Protein AF-A0A9N8WDJ5-F1 (afdb_monomer_lite)

Secondary structure (DSSP, 8-state):
--------PPPPGGGSPBTTTTTTTTTGGGT-PPPP--TT--EEETTSHHHHHHHHTTTTT-TT----GGG-EEEHHHIIIIIIS-HHHHHHHHSTTTGGG---------------S-HHHHHHHHHHHHHHHHHHHHHHHHHHHHHHHHHHHHHHHHHHHHHHHHHHHHHHHHHHHHHHHHHHHHHHHHHHHHHHHHHHHHHHHHHHHHTTSSHHHHHHHHHHHHHHHHHHHHHHHHHHHHHHHHHHHHHS-GGGHHHHHHHHHHHHHHHHHHHHHHTT---

Radius of gyration: 57.09 Å; chains: 1; bounding box: 111×70×159 Å

Organism: NCBI:txid1433469

Sequence (283 aa):
MSQSSSAVEKPRAEDLPCVFSTIASKYSKLSLRPCETKESQTWRHADTPTTTNWLKLYVDYMPKLNFYLYLHSICEKHFNQVISTNHFHRHLLDNPAFKNKRLRFNASSDSPTSTYNSNTREEINELYLETSHIRNYEHTITILQQQLQEQENRELTMITEFQRNIENQEQVILKLRRQLEERQEVIVNLKGLLSDEVDRNEELVKHWDSRYSNQDKRIQVVTDIALIERNFLYENRKKEFVLVFTIREVQIGPKQRGFLVLKGIVLKMFQIHDLKRKTGTRF

pLDDT: mean 76.0, std 19.28, range [32.53, 98.44]

Structure (mmCIF, N/CA/C/O backbone):
data_AF-A0A9N8WDJ5-F1
#
_entry.id   AF-A0A9N8WDJ5-F1
#
loop_
_atom_site.group_PDB
_atom_site.id
_atom_site.type_symbol
_atom_site.label_atom_id
_atom_site.label_alt_id
_atom_site.label_comp_id
_atom_site.label_asym_id
_atom_site.label_entity_id
_atom_site.label_seq_id
_atom_site.pdbx_PDB_ins_code
_atom_site.Cartn_x
_atom_site.Cartn_y
_atom_site.Cartn_z
_atom_site.occupancy
_atom_site.B_iso_or_equiv
_atom_site.auth_seq_id
_atom_site.auth_comp_id
_atom_site.auth_asym_id
_atom_site.auth_atom_id
_atom_site.pdbx_PDB_model_num
ATOM 1 N N . MET A 1 1 ? 21.836 -11.233 14.222 1.00 34.22 1 MET A N 1
ATOM 2 C CA . MET A 1 1 ? 20.831 -12.176 13.688 1.00 34.22 1 MET A CA 1
ATOM 3 C C . MET A 1 1 ? 19.991 -11.381 12.704 1.00 34.22 1 MET A C 1
ATOM 5 O O . MET A 1 1 ? 19.282 -10.485 13.125 1.00 34.22 1 MET A O 1
ATOM 9 N N . SER A 1 2 ? 20.436 -11.322 11.454 1.00 34.50 2 SER A N 1
ATOM 10 C CA . SER A 1 2 ? 20.003 -12.177 10.335 1.00 34.50 2 SER A CA 1
ATOM 11 C C . SER A 1 2 ? 18.989 -11.408 9.493 1.00 34.50 2 SER A C 1
ATOM 13 O O . SER A 1 2 ? 17.842 -11.226 9.883 1.00 34.50 2 SER A O 1
ATOM 15 N N . GLN A 1 3 ? 19.495 -10.904 8.368 1.00 40.50 3 GLN A N 1
ATOM 16 C CA . GLN A 1 3 ? 18.752 -10.281 7.280 1.00 40.50 3 GLN A CA 1
ATOM 17 C C . GLN A 1 3 ? 17.751 -11.283 6.690 1.00 40.50 3 GLN A C 1
ATOM 19 O O . GLN A 1 3 ? 18.092 -12.448 6.495 1.00 40.50 3 GLN A O 1
ATOM 24 N N . SER A 1 4 ? 16.560 -10.815 6.330 1.00 38.56 4 SER A N 1
ATOM 25 C CA . SER A 1 4 ? 15.673 -11.500 5.389 1.00 38.56 4 SER A CA 1
ATOM 26 C C . SER A 1 4 ? 15.344 -10.533 4.256 1.00 38.56 4 SER A C 1
ATOM 28 O O . SER A 1 4 ? 14.329 -9.837 4.281 1.00 38.56 4 SER A O 1
ATOM 30 N N . SER A 1 5 ? 16.243 -10.450 3.277 1.00 39.75 5 SER A N 1
ATOM 31 C CA . SER A 1 5 ? 15.905 -9.950 1.950 1.00 39.75 5 SER A CA 1
ATOM 32 C C . SER A 1 5 ? 15.035 -11.008 1.273 1.00 39.75 5 SER A C 1
ATOM 34 O O . SER A 1 5 ? 15.461 -12.141 1.058 1.00 39.75 5 SER A O 1
ATOM 36 N N . SER A 1 6 ? 13.787 -10.660 0.972 1.00 40.03 6 SER A N 1
ATOM 37 C CA . SER A 1 6 ? 12.921 -11.490 0.142 1.00 40.03 6 SER A CA 1
ATOM 38 C C . SER A 1 6 ? 13.532 -11.585 -1.256 1.00 40.03 6 SER A C 1
ATOM 40 O O . SER A 1 6 ? 13.529 -10.606 -2.007 1.00 40.03 6 SER A O 1
ATOM 42 N N . ALA A 1 7 ? 14.077 -12.749 -1.600 1.00 43.31 7 ALA A N 1
ATOM 43 C CA . ALA A 1 7 ? 14.397 -13.079 -2.977 1.00 43.31 7 ALA A CA 1
ATOM 44 C C . ALA A 1 7 ? 13.081 -13.088 -3.767 1.00 43.31 7 ALA A C 1
ATOM 46 O O . ALA A 1 7 ? 12.205 -13.911 -3.514 1.00 43.31 7 ALA A O 1
ATOM 47 N N . VAL A 1 8 ? 12.915 -12.134 -4.680 1.00 52.66 8 VAL A N 1
ATOM 48 C CA . VAL A 1 8 ? 11.830 -12.164 -5.662 1.00 52.66 8 VAL A CA 1
ATOM 49 C C . VAL A 1 8 ? 12.088 -13.378 -6.552 1.00 52.66 8 VAL A C 1
ATOM 51 O O . VAL A 1 8 ? 13.045 -13.388 -7.326 1.00 52.66 8 VAL A O 1
ATOM 54 N N . GLU A 1 9 ? 11.290 -14.432 -6.389 1.00 58.34 9 GLU A N 1
ATOM 55 C CA . GLU A 1 9 ? 11.384 -15.628 -7.223 1.00 58.34 9 GLU A CA 1
ATOM 56 C C . GLU A 1 9 ? 11.082 -15.257 -8.680 1.00 58.34 9 GLU A C 1
ATOM 58 O O . GLU A 1 9 ? 10.055 -14.650 -8.994 1.00 58.34 9 GLU A O 1
ATOM 63 N N . LYS A 1 10 ? 12.011 -15.588 -9.582 1.00 70.75 10 LYS A N 1
ATOM 64 C CA . LYS A 1 10 ? 11.843 -15.354 -11.018 1.00 70.75 10 LYS A CA 1
ATOM 65 C C . LYS A 1 10 ? 10.674 -16.222 -11.518 1.00 70.75 10 LYS A C 1
ATOM 67 O O . LYS A 1 10 ? 10.678 -17.421 -11.228 1.00 70.75 10 LYS A O 1
ATOM 72 N N . PRO A 1 11 ? 9.702 -15.665 -12.269 1.00 81.75 11 PRO A N 1
ATOM 73 C CA . PRO A 1 11 ? 8.599 -16.445 -12.831 1.00 81.75 11 PRO A CA 1
ATOM 74 C C . PRO A 1 11 ? 9.142 -17.576 -13.705 1.00 81.75 11 PRO A C 1
ATOM 76 O O . PRO A 1 11 ? 10.211 -17.430 -14.303 1.00 81.75 11 PRO A O 1
ATOM 79 N N . ARG A 1 12 ? 8.429 -18.703 -13.792 1.00 84.12 12 ARG A N 1
ATOM 80 C CA . ARG A 1 12 ? 8.873 -19.837 -14.610 1.00 84.12 12 ARG A CA 1
ATOM 81 C C . ARG A 1 12 ? 8.778 -19.486 -16.092 1.00 84.12 12 ARG A C 1
ATOM 83 O O . ARG A 1 12 ? 7.932 -18.704 -16.512 1.00 84.12 12 ARG A O 1
ATOM 90 N N . ALA A 1 13 ? 9.640 -20.083 -16.915 1.00 82.00 13 ALA A N 1
ATOM 91 C CA . ALA A 1 13 ? 9.639 -19.829 -18.358 1.00 82.00 13 ALA A CA 1
ATOM 92 C C . ALA A 1 13 ? 8.325 -20.246 -19.049 1.00 82.00 13 ALA A C 1
ATOM 94 O O . ALA A 1 13 ? 7.978 -19.667 -20.071 1.00 82.00 13 ALA A O 1
ATOM 95 N N . GLU A 1 14 ? 7.613 -21.236 -18.510 1.00 84.00 14 GLU A N 1
ATOM 96 C CA . GLU A 1 14 ? 6.319 -21.706 -19.028 1.00 84.00 14 GLU A CA 1
ATOM 97 C C . GLU A 1 14 ? 5.186 -20.682 -18.851 1.00 84.00 14 GLU A C 1
ATOM 99 O O . GLU A 1 14 ? 4.292 -20.612 -19.691 1.00 84.00 14 GLU A O 1
ATOM 104 N N . ASP A 1 15 ? 5.274 -19.836 -17.821 1.00 84.88 15 ASP A N 1
ATOM 105 C CA . ASP A 1 15 ? 4.269 -18.814 -17.505 1.00 84.88 15 ASP A CA 1
ATOM 106 C C . ASP A 1 15 ? 4.434 -17.539 -18.352 1.00 84.88 15 ASP A C 1
ATOM 108 O O . ASP A 1 15 ? 3.578 -16.652 -18.346 1.00 84.88 15 ASP A O 1
ATOM 112 N N . LEU A 1 16 ? 5.550 -17.419 -19.080 1.00 87.44 16 LEU A N 1
ATOM 113 C CA . LEU A 1 16 ? 5.869 -16.251 -19.896 1.00 87.44 16 LEU A CA 1
ATOM 114 C C . LEU A 1 16 ? 5.474 -16.472 -21.363 1.00 87.44 16 LEU A C 1
ATOM 116 O O . LEU A 1 16 ? 5.695 -17.556 -21.914 1.00 87.44 16 LEU A O 1
ATOM 120 N N . PRO A 1 17 ? 4.974 -15.434 -22.059 1.00 88.44 17 PRO A N 1
ATOM 121 C CA . PRO A 1 17 ? 4.635 -15.533 -23.471 1.00 88.44 17 PRO A CA 1
ATOM 122 C C . PRO A 1 17 ? 5.880 -15.768 -24.331 1.00 88.44 17 PRO A C 1
ATOM 124 O O . PRO A 1 17 ? 6.949 -15.199 -24.096 1.00 88.44 17 PRO A O 1
ATOM 127 N N . CYS A 1 18 ? 5.736 -16.562 -25.395 1.00 88.88 18 CYS A N 1
ATOM 128 C CA . CYS A 1 18 ? 6.846 -16.769 -26.317 1.00 88.88 18 CYS A CA 1
ATOM 129 C C . CYS A 1 18 ? 7.170 -15.483 -27.097 1.00 88.88 18 CYS A C 1
ATOM 131 O O . CYS A 1 18 ? 6.262 -14.899 -27.693 1.00 88.88 18 CYS A O 1
ATOM 133 N N . VAL A 1 19 ? 8.453 -15.106 -27.201 1.00 88.31 19 VAL A N 1
ATOM 134 C CA . VAL A 1 19 ? 8.938 -13.949 -27.994 1.00 88.31 19 VAL A CA 1
ATOM 135 C C . VAL A 1 19 ? 8.402 -13.957 -29.432 1.00 88.31 19 VAL A C 1
ATOM 137 O O . VAL A 1 19 ? 8.123 -12.909 -30.011 1.00 88.31 19 VAL A O 1
ATOM 140 N N . PHE A 1 20 ? 8.232 -15.143 -30.019 1.00 86.94 20 PHE A N 1
ATOM 141 C CA . PHE A 1 20 ? 7.801 -15.299 -31.407 1.00 86.94 20 PHE A CA 1
ATOM 142 C C . PHE A 1 20 ? 6.285 -15.455 -31.574 1.00 86.94 20 PHE A C 1
ATOM 144 O O . PHE A 1 20 ? 5.811 -15.506 -32.708 1.00 86.94 20 PHE A O 1
ATOM 151 N N . SER A 1 21 ? 5.509 -15.521 -30.487 1.00 84.94 21 SER A N 1
ATOM 152 C CA . SER A 1 21 ? 4.064 -15.809 -30.532 1.00 84.94 21 SER A CA 1
ATOM 153 C C . SER A 1 21 ? 3.282 -14.818 -31.402 1.00 84.94 21 SER A C 1
ATOM 155 O O . SER A 1 21 ? 2.465 -15.225 -32.226 1.00 84.94 21 SER A O 1
ATOM 157 N N . THR A 1 22 ? 3.585 -13.526 -31.284 1.00 81.75 22 THR A N 1
ATOM 158 C CA . THR A 1 22 ? 2.886 -12.441 -31.989 1.00 81.75 22 THR A CA 1
ATOM 159 C C . THR A 1 22 ? 3.392 -12.216 -33.413 1.00 81.75 22 THR A C 1
ATOM 161 O O . THR A 1 22 ? 2.676 -11.656 -34.242 1.00 81.75 22 THR A O 1
ATOM 164 N N . ILE A 1 23 ? 4.612 -12.665 -33.724 1.00 80.88 23 ILE A N 1
ATOM 165 C CA . ILE A 1 23 ? 5.250 -12.441 -35.028 1.00 80.88 23 ILE A CA 1
ATOM 166 C C . ILE A 1 23 ? 5.253 -13.682 -35.924 1.00 80.88 23 ILE A C 1
ATOM 168 O O . ILE A 1 23 ? 5.374 -13.540 -37.139 1.00 80.88 23 ILE A O 1
ATOM 172 N N . ALA A 1 24 ? 5.064 -14.885 -35.376 1.00 81.75 24 ALA A N 1
ATOM 173 C CA . ALA A 1 24 ? 5.085 -16.133 -36.138 1.00 81.75 24 ALA A CA 1
ATOM 174 C C . ALA A 1 24 ? 4.120 -16.118 -37.335 1.00 81.75 24 ALA A C 1
ATOM 176 O O . ALA A 1 24 ? 4.480 -16.544 -38.428 1.00 81.75 24 ALA A O 1
ATOM 177 N N . SER A 1 25 ? 2.926 -15.543 -37.171 1.00 78.81 25 SER A N 1
ATOM 178 C CA . SER A 1 25 ? 1.931 -15.409 -38.244 1.00 78.81 25 SER A CA 1
ATOM 179 C C . SER A 1 25 ? 2.437 -14.568 -39.424 1.00 78.81 25 SER A C 1
ATOM 181 O O . SER A 1 25 ? 2.238 -14.941 -40.583 1.00 78.81 25 SER A O 1
ATOM 183 N N . LYS A 1 26 ? 3.163 -13.477 -39.146 1.00 80.06 26 LYS A N 1
ATOM 184 C CA . LYS A 1 26 ? 3.722 -12.564 -40.154 1.00 80.06 26 LYS A CA 1
ATOM 185 C C . LYS A 1 26 ? 4.850 -13.207 -40.966 1.00 80.06 26 LYS A C 1
ATOM 187 O O . LYS A 1 26 ? 4.998 -12.911 -42.149 1.00 80.06 26 LYS A O 1
ATOM 192 N N . TYR A 1 27 ? 5.615 -14.100 -40.343 1.00 77.00 27 TYR A N 1
ATOM 193 C CA . TYR A 1 27 ? 6.751 -14.794 -40.960 1.00 77.00 27 TYR A CA 1
ATOM 194 C C . TYR A 1 27 ? 6.423 -16.249 -41.345 1.00 77.00 27 TYR A C 1
ATOM 196 O O . TYR A 1 27 ? 7.321 -17.025 -41.672 1.00 77.00 27 TYR A O 1
ATOM 204 N N . SER A 1 28 ? 5.136 -16.608 -41.391 1.00 75.00 28 SER A N 1
ATOM 205 C CA . SER A 1 28 ? 4.652 -17.933 -41.811 1.00 75.00 28 SER A CA 1
ATOM 206 C C . SER A 1 28 ? 5.108 -18.313 -43.224 1.00 75.00 28 SER A C 1
ATOM 208 O O . SER A 1 28 ? 5.537 -19.442 -43.455 1.00 75.00 28 SER A O 1
ATOM 210 N N . LYS A 1 29 ? 5.129 -17.341 -44.148 1.00 72.38 29 LYS A N 1
ATOM 211 C CA . LYS A 1 29 ? 5.659 -17.493 -45.518 1.00 72.38 29 LYS A CA 1
ATOM 212 C C . LYS A 1 29 ? 7.162 -17.796 -45.566 1.00 72.38 29 LYS A C 1
ATOM 214 O O . LYS A 1 29 ? 7.655 -18.272 -46.580 1.00 72.38 29 LYS A O 1
ATOM 219 N N . LEU A 1 30 ? 7.882 -17.525 -44.478 1.00 69.56 30 LEU A N 1
ATOM 220 C CA . LEU A 1 30 ? 9.315 -17.780 -44.309 1.00 69.56 30 LEU A CA 1
ATOM 221 C C . LEU A 1 30 ? 9.571 -19.024 -43.446 1.00 69.56 30 LEU A C 1
ATOM 223 O O . LEU A 1 30 ? 10.669 -19.219 -42.939 1.00 69.56 30 LEU A O 1
ATOM 227 N N . SER A 1 31 ? 8.560 -19.886 -43.294 1.00 74.44 31 SER A N 1
ATOM 228 C CA . SER A 1 31 ? 8.604 -21.131 -42.518 1.00 74.44 31 SER A CA 1
ATOM 229 C C . SER A 1 31 ? 8.718 -20.963 -40.996 1.00 74.44 31 SER A C 1
ATOM 231 O O . SER A 1 31 ? 8.940 -21.956 -40.292 1.00 74.44 31 SER A O 1
ATOM 233 N N . LEU A 1 32 ? 8.502 -19.754 -40.457 1.00 81.25 32 LEU A N 1
ATOM 234 C CA . LEU A 1 32 ? 8.334 -19.579 -39.014 1.00 81.25 32 LEU A CA 1
ATOM 235 C C . LEU A 1 32 ? 6.932 -20.050 -38.623 1.00 81.25 32 LEU A C 1
ATOM 237 O O . LEU A 1 32 ? 5.927 -19.465 -39.021 1.00 81.25 32 LEU A O 1
ATOM 241 N N . ARG A 1 33 ? 6.852 -21.149 -37.879 1.00 81.88 33 ARG A N 1
ATOM 242 C CA . ARG A 1 33 ? 5.568 -21.759 -37.517 1.00 81.88 33 ARG A CA 1
ATOM 243 C C . ARG A 1 33 ? 5.021 -21.120 -36.235 1.00 81.88 33 ARG A C 1
ATOM 245 O O . ARG A 1 33 ? 5.811 -20.614 -35.440 1.00 81.88 33 ARG A O 1
ATOM 252 N N . PRO A 1 34 ? 3.700 -21.146 -35.993 1.00 84.56 34 PRO A N 1
ATOM 253 C CA . PRO A 1 34 ? 3.149 -20.737 -34.703 1.00 84.56 34 PRO A CA 1
ATOM 254 C C . PRO A 1 34 ? 3.633 -21.661 -33.577 1.00 84.56 34 PRO A C 1
ATOM 256 O O . PRO A 1 34 ? 4.051 -22.801 -33.840 1.00 84.56 34 PRO A O 1
ATOM 259 N N . CYS A 1 35 ? 3.559 -21.158 -32.338 1.00 85.44 35 CYS A N 1
ATOM 260 C CA . CYS A 1 35 ? 3.808 -21.951 -31.134 1.00 85.44 35 CYS A CA 1
ATOM 261 C C . CYS A 1 35 ? 2.979 -23.240 -31.169 1.00 85.44 35 CYS A C 1
ATOM 263 O O . CYS A 1 35 ? 1.842 -23.245 -31.640 1.00 85.44 35 CYS A O 1
ATOM 265 N N . GLU A 1 36 ? 3.557 -24.329 -30.676 1.00 78.12 36 GLU A N 1
ATOM 266 C CA . GLU A 1 36 ? 2.788 -25.531 -30.359 1.00 78.12 36 GLU A CA 1
ATOM 267 C C . GLU A 1 36 ? 2.170 -25.400 -28.962 1.00 78.12 36 GLU A C 1
ATOM 269 O O . GLU A 1 36 ? 2.622 -24.597 -28.149 1.00 78.12 36 GLU A O 1
ATOM 274 N N . THR A 1 37 ? 1.098 -26.153 -28.722 1.00 69.00 37 THR A N 1
ATOM 275 C CA . THR A 1 37 ? 0.402 -26.256 -27.432 1.00 69.00 37 THR A CA 1
ATOM 276 C C . THR A 1 37 ? 0.403 -27.716 -26.987 1.00 69.00 37 THR A C 1
ATOM 278 O O . THR A 1 37 ? -0.648 -28.325 -26.798 1.00 69.00 37 THR A O 1
ATOM 281 N N . LYS A 1 38 ? 1.588 -28.331 -26.938 1.00 77.69 38 LYS A N 1
ATOM 282 C CA . LYS A 1 38 ? 1.737 -29.698 -26.421 1.00 77.69 38 LYS A CA 1
ATOM 283 C C . LYS A 1 38 ? 1.853 -29.644 -24.902 1.00 77.69 38 LYS A C 1
ATOM 285 O O . LYS A 1 38 ? 2.567 -28.792 -24.384 1.00 77.69 38 LYS A O 1
ATOM 290 N N . GLU A 1 39 ? 1.212 -30.585 -24.213 1.00 66.00 39 GLU A N 1
ATOM 291 C CA . GLU A 1 39 ? 1.244 -30.673 -22.743 1.00 66.00 39 GLU A CA 1
ATOM 292 C C . GLU A 1 39 ? 2.671 -30.851 -22.187 1.00 66.00 39 GLU A C 1
ATOM 294 O O . GLU A 1 39 ? 2.961 -30.391 -21.091 1.00 66.00 39 GLU A O 1
ATOM 299 N N . SER A 1 40 ? 3.590 -31.449 -22.957 1.00 73.19 40 SER A N 1
ATOM 300 C CA . SER A 1 40 ? 4.980 -31.718 -22.553 1.00 73.19 40 SER A CA 1
ATOM 301 C C . SER A 1 40 ? 6.014 -30.850 -23.286 1.00 73.19 40 SER A C 1
ATOM 303 O O . SER A 1 40 ? 7.062 -31.344 -23.708 1.00 73.19 40 SER A O 1
ATOM 305 N N . GLN A 1 41 ? 5.707 -29.578 -23.532 1.00 81.62 41 GLN A N 1
ATOM 306 C CA . GLN A 1 41 ? 6.613 -28.683 -24.249 1.00 81.62 41 GLN A CA 1
ATOM 307 C C . GLN A 1 41 ? 7.683 -28.082 -23.333 1.00 81.62 41 GLN A C 1
ATOM 309 O O . GLN A 1 41 ? 7.376 -27.575 -22.258 1.00 81.62 41 GLN A O 1
ATOM 314 N N . THR A 1 42 ? 8.942 -28.071 -23.783 1.00 84.62 42 THR A N 1
ATOM 315 C CA . THR A 1 42 ? 10.011 -27.384 -23.045 1.00 84.62 42 THR A CA 1
ATOM 316 C C . THR A 1 42 ? 10.000 -25.870 -23.297 1.00 84.62 42 THR A C 1
ATOM 318 O O . THR A 1 42 ? 9.855 -25.397 -24.431 1.00 84.62 42 THR A O 1
ATOM 321 N N . TRP A 1 43 ? 10.179 -25.093 -22.226 1.00 87.12 43 TRP A N 1
ATOM 322 C CA . TRP A 1 43 ? 10.207 -23.629 -22.252 1.00 87.12 43 TRP A CA 1
ATOM 323 C C . TRP A 1 43 ? 11.534 -23.115 -21.707 1.00 87.12 43 TRP A C 1
ATOM 325 O O . TRP A 1 43 ? 12.046 -23.606 -20.702 1.00 87.12 43 TRP A O 1
ATOM 335 N N . ARG A 1 44 ? 12.119 -22.126 -22.383 1.00 87.44 44 ARG A N 1
ATOM 336 C CA . ARG A 1 44 ? 13.403 -21.523 -22.000 1.00 87.44 44 ARG A CA 1
ATOM 337 C C . ARG A 1 44 ? 13.232 -20.027 -21.814 1.00 87.44 44 ARG A C 1
ATOM 339 O O . ARG A 1 44 ? 12.484 -19.405 -22.560 1.00 87.44 44 ARG A O 1
ATOM 346 N N . HIS A 1 45 ? 13.943 -19.430 -20.864 1.00 88.12 45 HIS A N 1
ATOM 347 C CA . HIS A 1 45 ? 13.934 -17.976 -20.729 1.00 88.12 45 HIS A CA 1
ATOM 348 C C . HIS A 1 45 ? 14.624 -17.304 -21.918 1.00 88.12 45 HIS A C 1
ATOM 350 O O . HIS A 1 45 ? 15.722 -17.709 -22.326 1.00 88.12 45 HIS A O 1
ATOM 356 N N . ALA A 1 46 ? 13.987 -16.264 -22.458 1.00 84.19 46 ALA A N 1
ATOM 357 C CA . ALA A 1 46 ? 14.523 -15.546 -23.605 1.00 84.19 46 ALA A CA 1
ATOM 358 C C . ALA A 1 46 ? 15.729 -14.660 -23.248 1.00 84.19 46 ALA A C 1
ATOM 360 O O . ALA A 1 46 ? 16.517 -14.330 -24.128 1.00 84.19 46 ALA A O 1
ATOM 361 N N . ASP A 1 47 ? 15.910 -14.324 -21.967 1.00 84.12 47 ASP A N 1
ATOM 362 C CA . ASP A 1 47 ? 17.010 -13.493 -21.455 1.00 84.12 47 ASP A CA 1
ATOM 363 C C . ASP A 1 47 ? 18.331 -14.247 -21.231 1.00 84.12 47 ASP A C 1
ATOM 365 O O . ASP A 1 47 ? 19.325 -13.665 -20.794 1.00 84.12 47 ASP A O 1
ATOM 369 N N . THR A 1 48 ? 18.375 -15.543 -21.548 1.00 82.88 48 THR A N 1
ATOM 370 C CA . THR A 1 48 ? 19.609 -16.325 -21.447 1.00 82.88 48 THR A CA 1
ATOM 371 C C . THR A 1 48 ? 20.682 -15.774 -22.401 1.00 82.88 48 THR A C 1
ATOM 373 O O . THR A 1 48 ? 20.373 -15.500 -23.563 1.00 82.88 48 THR A O 1
ATOM 376 N N . PRO A 1 49 ? 21.961 -15.652 -21.982 1.00 78.94 49 PRO A N 1
ATOM 377 C CA . PRO A 1 49 ? 23.013 -15.032 -22.801 1.00 78.94 49 PRO A CA 1
ATOM 378 C C . PRO A 1 49 ? 23.139 -15.621 -24.214 1.00 78.94 49 PRO A C 1
ATOM 380 O O . PRO A 1 49 ? 23.299 -14.892 -25.193 1.00 78.94 49 PRO A O 1
ATOM 383 N N . THR A 1 50 ? 23.006 -16.945 -24.335 1.00 78.56 50 THR A N 1
ATOM 384 C CA . THR A 1 50 ? 23.020 -17.663 -25.617 1.00 78.56 50 THR A CA 1
ATOM 385 C C . THR A 1 50 ? 21.876 -17.224 -26.526 1.00 78.56 50 THR A C 1
ATOM 387 O O . THR A 1 50 ? 22.086 -16.969 -27.709 1.00 78.56 50 THR A O 1
ATOM 390 N N . THR A 1 51 ? 20.673 -17.100 -25.971 1.00 78.38 51 THR A N 1
ATOM 391 C CA . THR A 1 51 ? 19.477 -16.689 -26.704 1.00 78.38 51 THR A CA 1
ATOM 392 C C . THR A 1 51 ? 19.575 -15.234 -27.134 1.00 78.38 51 THR A C 1
ATOM 394 O O . THR A 1 51 ? 19.374 -14.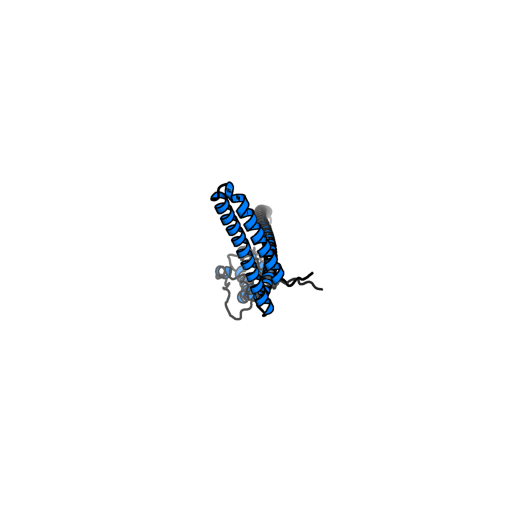929 -28.305 1.00 78.38 51 THR A O 1
ATOM 397 N N . THR A 1 52 ? 19.969 -14.346 -26.224 1.00 80.25 52 THR A N 1
ATOM 398 C CA . THR A 1 52 ? 20.135 -12.916 -26.500 1.00 80.25 52 THR A CA 1
ATOM 399 C C . THR A 1 52 ? 21.112 -12.669 -27.651 1.00 80.25 52 THR A C 1
ATOM 401 O O . THR A 1 52 ? 20.822 -11.877 -28.546 1.00 80.25 52 THR A O 1
ATOM 404 N N . ASN A 1 53 ? 22.244 -13.378 -27.687 1.00 80.81 53 ASN A N 1
ATOM 405 C CA . ASN A 1 53 ? 23.215 -13.252 -28.779 1.00 80.81 53 ASN A CA 1
ATOM 406 C C . ASN A 1 53 ? 22.674 -13.762 -30.120 1.00 80.81 53 ASN A C 1
ATOM 408 O O . ASN A 1 53 ? 22.942 -13.153 -31.152 1.00 80.81 53 ASN A O 1
ATOM 412 N N . TRP A 1 54 ? 21.875 -14.829 -30.112 1.00 79.94 54 TRP A N 1
ATOM 413 C CA . TRP A 1 54 ? 21.208 -15.311 -31.320 1.00 79.94 54 TRP A CA 1
ATOM 414 C C . TRP A 1 54 ? 20.136 -14.345 -31.823 1.00 79.94 54 TRP A C 1
ATOM 416 O O . TRP A 1 54 ? 20.082 -14.069 -33.017 1.00 79.94 54 TRP A O 1
ATOM 426 N N . LEU A 1 55 ? 19.311 -13.786 -30.935 1.00 80.12 55 LEU A N 1
ATOM 427 C CA . LEU A 1 55 ? 18.247 -12.850 -31.311 1.00 80.12 55 LEU A CA 1
ATOM 428 C C . LEU A 1 55 ? 18.795 -11.549 -31.914 1.00 80.12 55 LEU A C 1
ATOM 430 O O . LEU A 1 55 ? 18.160 -10.990 -32.807 1.00 80.12 55 LEU A O 1
ATOM 434 N N . LYS A 1 56 ? 20.001 -11.116 -31.517 1.00 80.44 56 LYS A N 1
ATOM 435 C CA . LYS A 1 56 ? 20.695 -9.975 -32.141 1.00 80.44 56 LYS A CA 1
ATOM 436 C C . LYS A 1 56 ? 20.915 -10.157 -33.646 1.00 80.44 56 LYS A C 1
ATOM 438 O O . LYS A 1 56 ? 20.810 -9.188 -34.387 1.00 80.44 56 LYS A O 1
ATOM 443 N N . LEU A 1 57 ? 21.146 -11.386 -34.117 1.00 77.00 57 LEU A N 1
ATOM 444 C CA . LEU A 1 57 ? 21.322 -11.672 -35.549 1.00 77.00 57 LEU A CA 1
ATOM 445 C C . LEU A 1 57 ? 20.037 -11.456 -36.362 1.00 77.00 57 LEU A C 1
ATOM 447 O O . LEU A 1 57 ? 20.091 -11.304 -37.579 1.00 77.00 57 LEU A O 1
ATOM 451 N N . TYR A 1 58 ? 18.880 -11.434 -35.697 1.00 75.44 58 TYR A N 1
ATOM 452 C CA . TYR A 1 58 ? 17.576 -11.298 -36.338 1.00 75.44 58 TYR A CA 1
ATOM 453 C C . TYR A 1 58 ? 17.004 -9.878 -36.283 1.00 75.44 58 TYR A C 1
ATOM 455 O O . TYR A 1 58 ? 15.973 -9.644 -36.911 1.00 75.44 58 TYR A O 1
ATOM 463 N N . VAL A 1 59 ? 17.660 -8.930 -35.601 1.00 74.50 59 VAL A N 1
ATOM 464 C CA . VAL A 1 59 ? 17.199 -7.532 -35.455 1.00 74.50 59 VAL A CA 1
ATOM 465 C C . VAL A 1 59 ? 16.925 -6.897 -36.824 1.00 74.50 59 VAL A C 1
ATOM 467 O O . VAL A 1 59 ? 15.849 -6.343 -37.046 1.00 74.50 59 VAL A O 1
ATOM 470 N N . ASP A 1 60 ? 17.847 -7.080 -37.772 1.00 72.62 60 ASP A N 1
ATOM 471 C CA . ASP A 1 60 ? 17.765 -6.500 -39.118 1.00 72.62 60 ASP A CA 1
ATOM 472 C C . ASP A 1 60 ? 16.640 -7.090 -39.982 1.00 72.62 60 ASP A C 1
ATOM 474 O O . ASP A 1 60 ? 16.152 -6.442 -40.909 1.00 72.62 60 ASP A O 1
ATOM 478 N N . TYR A 1 61 ? 16.220 -8.324 -39.691 1.00 73.62 61 TYR A N 1
ATOM 479 C CA . TYR A 1 61 ? 15.191 -9.048 -40.449 1.00 73.62 61 TYR A CA 1
ATOM 480 C C . TYR A 1 61 ? 13.815 -8.985 -39.761 1.00 73.62 61 TYR A C 1
ATOM 482 O O . TYR A 1 61 ? 12.763 -9.156 -40.393 1.00 73.62 61 TYR A O 1
ATOM 490 N N . MET A 1 62 ? 13.807 -8.738 -38.449 1.00 76.25 62 MET A N 1
ATOM 491 C CA . MET A 1 62 ? 12.636 -8.759 -37.577 1.00 76.25 62 MET A CA 1
ATOM 492 C C . MET A 1 62 ? 12.591 -7.527 -36.668 1.00 76.25 62 MET A C 1
ATOM 494 O O . MET A 1 62 ? 12.640 -7.660 -35.448 1.00 76.25 62 MET A O 1
ATOM 498 N N . PRO A 1 63 ? 12.378 -6.322 -37.222 1.00 69.00 63 PRO A N 1
ATOM 499 C CA . PRO A 1 63 ? 12.360 -5.090 -36.428 1.00 69.00 63 PRO A CA 1
ATOM 500 C C . PRO A 1 63 ? 11.212 -5.027 -35.402 1.00 69.00 63 PRO A C 1
ATOM 502 O O . PRO A 1 63 ? 11.217 -4.176 -34.525 1.00 69.00 63 PRO A O 1
ATOM 505 N N . LYS A 1 64 ? 10.210 -5.917 -35.499 1.00 71.75 64 LYS A N 1
ATOM 506 C CA . LYS A 1 64 ? 9.105 -6.043 -34.527 1.00 71.75 64 LYS A CA 1
ATOM 507 C C . LYS A 1 64 ? 9.352 -7.101 -33.442 1.00 71.75 64 LYS A C 1
ATOM 509 O O . LYS A 1 64 ? 8.425 -7.435 -32.708 1.00 71.75 64 LYS A O 1
ATOM 514 N N . LEU A 1 65 ? 10.544 -7.688 -33.390 1.00 74.38 65 LEU A N 1
ATOM 515 C CA . LEU A 1 65 ? 10.912 -8.642 -32.350 1.00 74.38 65 LEU A CA 1
ATOM 516 C C . LEU A 1 65 ? 10.993 -7.908 -31.005 1.00 74.38 65 LEU A C 1
ATOM 518 O O . LEU A 1 65 ? 11.619 -6.856 -30.911 1.00 74.38 65 LEU A O 1
ATOM 522 N N . ASN A 1 66 ? 10.333 -8.435 -29.975 1.00 66.19 66 ASN A N 1
ATOM 523 C CA . ASN A 1 66 ? 10.306 -7.784 -28.670 1.00 66.19 66 ASN A CA 1
ATOM 524 C C . ASN A 1 66 ? 11.632 -8.017 -27.927 1.00 66.19 66 ASN A C 1
ATOM 526 O O . ASN A 1 66 ? 11.968 -9.159 -27.612 1.00 66.19 66 ASN A O 1
ATOM 530 N N . PHE A 1 67 ? 12.369 -6.942 -27.634 1.00 69.62 67 PHE A N 1
ATOM 531 C CA . PHE A 1 67 ? 13.655 -6.999 -26.928 1.00 69.62 67 PHE A CA 1
ATOM 532 C C . PHE A 1 67 ? 13.530 -6.956 -25.400 1.00 69.62 67 PHE A C 1
ATOM 534 O O . PHE A 1 67 ? 14.539 -7.090 -24.708 1.00 69.62 67 PHE A O 1
ATOM 541 N N . TYR A 1 68 ? 12.314 -6.864 -24.844 1.00 79.38 68 TYR A N 1
ATOM 542 C CA . TYR A 1 68 ? 12.068 -7.085 -23.414 1.00 79.38 68 TYR A CA 1
ATOM 543 C C . TYR A 1 68 ? 12.130 -8.587 -23.079 1.00 79.38 68 TYR A C 1
ATOM 545 O O . TYR A 1 68 ? 11.158 -9.194 -22.624 1.00 79.38 68 TYR A O 1
ATOM 553 N N . LEU A 1 69 ? 13.287 -9.208 -23.334 1.00 81.69 69 LEU A N 1
ATOM 554 C CA . LEU A 1 69 ? 13.513 -10.656 -23.251 1.00 81.69 69 LEU A CA 1
ATOM 555 C C . LEU A 1 69 ? 13.278 -11.221 -21.842 1.00 81.69 69 LEU A C 1
ATOM 557 O O . LEU A 1 69 ? 12.930 -12.388 -21.704 1.00 81.69 69 LEU A O 1
ATOM 561 N N . TYR A 1 70 ? 13.405 -10.394 -20.802 1.00 82.56 70 TYR A N 1
ATOM 562 C CA . TYR A 1 70 ? 13.144 -10.788 -19.414 1.00 82.56 70 TYR A CA 1
ATOM 563 C C . TYR A 1 70 ? 11.659 -11.087 -19.128 1.00 82.56 70 TYR A C 1
ATOM 565 O O . TYR A 1 70 ? 11.361 -11.805 -18.179 1.00 82.56 70 TYR A O 1
ATOM 573 N N . LEU A 1 71 ? 10.735 -10.582 -19.959 1.00 85.69 71 LEU A N 1
ATOM 574 C CA . LEU A 1 71 ? 9.288 -10.842 -19.866 1.00 85.69 71 LEU A CA 1
ATOM 575 C C . LEU A 1 71 ? 8.818 -11.981 -20.771 1.00 85.69 71 LEU A C 1
ATOM 577 O O . LEU A 1 71 ? 7.619 -12.229 -20.871 1.00 85.69 71 LEU A O 1
ATOM 581 N N . HIS A 1 72 ? 9.733 -12.640 -21.479 1.00 88.94 72 HIS A N 1
ATOM 582 C CA . HIS A 1 72 ? 9.367 -13.604 -22.502 1.00 88.94 72 HIS A CA 1
ATOM 583 C C . HIS A 1 72 ? 10.114 -14.923 -22.349 1.00 88.94 72 HIS A C 1
ATOM 585 O O . HIS A 1 72 ? 11.216 -15.025 -21.801 1.00 88.94 72 HIS A O 1
ATOM 591 N N . SER A 1 73 ? 9.505 -15.951 -22.917 1.00 89.81 73 SER A N 1
ATOM 592 C CA . SER A 1 73 ? 10.094 -17.268 -23.078 1.00 89.81 73 SER A CA 1
ATOM 593 C C . SER A 1 73 ? 10.348 -17.582 -24.548 1.00 89.81 73 SER A C 1
ATOM 595 O O . SER A 1 73 ? 9.926 -16.879 -25.472 1.00 89.81 73 SER A O 1
ATOM 597 N N . ILE A 1 74 ? 11.055 -18.674 -24.790 1.00 88.50 74 ILE A N 1
ATOM 598 C CA . ILE A 1 74 ? 11.132 -19.317 -26.090 1.00 88.50 74 ILE A CA 1
ATOM 599 C C . ILE A 1 74 ? 10.617 -20.734 -25.933 1.00 88.50 74 ILE A C 1
ATOM 601 O O . ILE A 1 74 ? 11.109 -21.517 -25.119 1.00 88.50 74 ILE A O 1
ATOM 605 N N . CYS A 1 75 ? 9.615 -21.039 -26.744 1.00 89.31 75 CYS A N 1
ATOM 606 C CA . CYS A 1 75 ? 9.019 -22.351 -26.818 1.00 89.31 75 CYS A CA 1
ATOM 607 C C . CYS A 1 75 ? 9.966 -23.301 -27.577 1.00 89.31 75 CYS A C 1
ATOM 609 O O . CYS A 1 75 ? 10.674 -22.871 -28.493 1.00 89.31 75 CYS A O 1
ATOM 611 N N . GLU A 1 76 ? 9.973 -24.589 -27.235 1.00 86.00 76 GLU A N 1
ATOM 612 C CA . GLU A 1 76 ? 10.847 -25.601 -27.853 1.00 86.00 76 GLU A CA 1
ATOM 613 C C . GLU A 1 76 ? 10.917 -25.525 -29.383 1.00 86.00 76 GLU A C 1
ATOM 615 O O . GLU A 1 76 ? 11.992 -25.549 -29.982 1.00 86.00 76 GLU A O 1
ATOM 620 N N . LYS A 1 77 ? 9.764 -25.364 -30.033 1.00 86.12 77 LYS A N 1
ATOM 621 C CA . LYS A 1 77 ? 9.673 -25.274 -31.487 1.00 86.12 77 LYS A CA 1
ATOM 622 C C . LYS A 1 77 ? 10.442 -24.079 -32.043 1.00 86.12 77 LYS A C 1
ATOM 624 O O . LYS A 1 77 ? 11.215 -24.238 -32.985 1.00 86.12 77 LYS A O 1
ATOM 629 N N . HIS A 1 78 ? 10.260 -22.892 -31.466 1.00 86.31 78 HIS A N 1
ATOM 630 C CA . HIS A 1 78 ? 10.971 -21.690 -31.906 1.00 86.31 78 HIS A CA 1
ATOM 631 C C . HIS A 1 78 ? 12.448 -21.749 -31.561 1.00 86.31 78 HIS A C 1
ATOM 633 O O . HIS A 1 78 ? 13.268 -21.343 -32.379 1.00 86.31 78 HIS A O 1
ATOM 639 N N . PHE A 1 79 ? 12.802 -22.332 -30.418 1.00 86.00 79 PHE A N 1
ATOM 640 C CA . PHE A 1 79 ? 14.196 -22.604 -30.092 1.00 86.00 79 PHE A CA 1
ATOM 641 C C . PHE A 1 79 ? 14.841 -23.482 -31.174 1.00 86.00 79 PHE A C 1
ATOM 643 O O . PHE A 1 79 ? 15.898 -23.149 -31.707 1.00 86.00 79 PHE A O 1
ATOM 650 N N . ASN A 1 80 ? 14.168 -24.554 -31.589 1.00 83.56 80 ASN A N 1
ATOM 651 C CA . ASN A 1 80 ? 14.694 -25.464 -32.599 1.00 83.56 80 ASN A CA 1
ATOM 652 C C . ASN A 1 80 ? 14.767 -24.824 -33.994 1.00 83.56 80 ASN A C 1
ATOM 654 O O . ASN A 1 80 ? 15.769 -24.987 -34.693 1.00 83.56 80 ASN A O 1
ATOM 658 N N . GLN A 1 81 ? 13.746 -24.059 -34.392 1.00 78.94 81 GLN A N 1
ATOM 659 C CA . GLN A 1 81 ? 13.691 -23.401 -35.702 1.00 78.94 81 GLN A CA 1
ATOM 660 C C . GLN A 1 81 ? 14.676 -22.231 -35.836 1.00 78.94 81 GLN A C 1
ATOM 662 O O . GLN A 1 81 ? 15.269 -22.052 -36.900 1.00 78.94 81 GLN A O 1
ATOM 667 N N . VAL A 1 82 ? 14.838 -21.433 -34.779 1.00 76.62 82 VAL A N 1
ATOM 668 C CA . VAL A 1 82 ? 15.550 -20.147 -34.831 1.00 76.62 82 VAL A CA 1
ATOM 669 C C . VAL A 1 82 ? 16.969 -20.247 -34.267 1.00 76.62 82 VAL A C 1
ATOM 671 O O . VAL A 1 82 ? 17.864 -19.569 -34.765 1.00 76.62 82 VAL A O 1
ATOM 674 N N . ILE A 1 83 ? 17.196 -21.096 -33.261 1.00 72.44 83 ILE A N 1
ATOM 675 C CA . ILE A 1 83 ? 18.464 -21.148 -32.513 1.00 72.44 83 ILE A CA 1
ATOM 676 C C . ILE A 1 83 ? 19.234 -22.441 -32.806 1.00 72.44 83 ILE A C 1
ATOM 678 O O . ILE A 1 83 ? 20.411 -22.384 -33.144 1.00 72.44 83 ILE A O 1
ATOM 682 N N . SER A 1 84 ? 18.592 -23.612 -32.719 1.00 68.88 84 SER A N 1
ATOM 683 C CA . SER A 1 84 ? 19.304 -24.901 -32.813 1.00 68.88 84 SER A CA 1
ATOM 684 C C . SER A 1 84 ? 19.703 -25.283 -34.242 1.00 68.88 84 SER A C 1
ATOM 686 O O . SER A 1 84 ? 20.826 -25.723 -34.471 1.00 68.88 84 SER A O 1
ATOM 688 N N . THR A 1 85 ? 18.806 -25.119 -35.218 1.00 65.69 85 THR A N 1
ATOM 689 C CA . THR A 1 85 ? 19.034 -25.654 -36.575 1.00 65.69 85 THR A CA 1
ATOM 690 C C . THR A 1 85 ? 19.617 -24.641 -37.560 1.00 65.69 85 THR A C 1
ATOM 692 O O . THR A 1 85 ? 20.016 -25.037 -38.654 1.00 65.69 85 THR A O 1
ATOM 695 N N . ASN A 1 86 ? 19.665 -23.342 -37.215 1.00 66.25 86 ASN A N 1
ATOM 696 C CA . ASN A 1 86 ? 20.123 -22.230 -38.080 1.00 66.25 86 ASN A CA 1
ATOM 697 C C . ASN A 1 86 ? 19.426 -22.180 -39.470 1.00 66.25 86 ASN A C 1
ATOM 699 O O . ASN A 1 86 ? 19.789 -21.411 -40.360 1.00 66.25 86 ASN A O 1
ATOM 703 N N . HIS A 1 87 ? 18.408 -23.017 -39.674 1.00 68.69 87 HIS A N 1
ATOM 704 C CA . HIS A 1 87 ? 17.725 -23.231 -40.942 1.00 68.69 87 HIS A CA 1
ATOM 705 C C . HIS A 1 87 ? 16.923 -21.989 -41.319 1.00 68.69 87 HIS A C 1
ATOM 707 O O . HIS A 1 87 ? 16.952 -21.532 -42.459 1.00 68.69 87 HIS A O 1
ATOM 713 N N . PHE A 1 88 ? 16.263 -21.394 -40.328 1.00 72.75 88 PHE A N 1
ATOM 714 C CA . PHE A 1 88 ? 15.497 -20.173 -40.502 1.00 72.75 88 PHE A CA 1
ATOM 715 C C . PHE A 1 88 ? 16.376 -18.981 -40.919 1.00 72.75 88 PHE A C 1
ATOM 717 O O . PHE A 1 88 ? 16.039 -18.276 -41.866 1.00 72.75 88 PHE A O 1
ATOM 724 N N . HIS A 1 89 ? 17.543 -18.804 -40.297 1.00 72.25 89 HIS A N 1
ATOM 725 C CA . HIS A 1 89 ? 18.503 -17.764 -40.679 1.00 72.25 89 HIS A CA 1
ATOM 726 C C . HIS A 1 89 ? 19.033 -17.943 -42.109 1.00 72.25 89 HIS A C 1
ATOM 728 O O . HIS A 1 89 ? 19.105 -16.974 -42.859 1.00 72.25 89 HIS A O 1
ATOM 734 N N . ARG A 1 90 ? 19.354 -19.177 -42.531 1.00 72.12 90 ARG A N 1
ATOM 735 C CA . ARG A 1 90 ? 19.765 -19.447 -43.923 1.00 72.12 90 ARG A CA 1
ATOM 736 C C . ARG A 1 90 ? 18.670 -19.070 -44.920 1.00 72.12 90 ARG A C 1
ATOM 738 O O . ARG A 1 90 ? 18.942 -18.362 -45.881 1.00 72.12 90 ARG A O 1
ATOM 745 N N . HIS A 1 91 ? 17.421 -19.434 -44.634 1.00 72.88 91 HIS A N 1
ATOM 746 C CA . HIS A 1 91 ? 16.282 -19.039 -45.465 1.00 72.88 91 HIS A CA 1
ATOM 747 C C . HIS A 1 91 ? 16.055 -17.523 -45.527 1.00 72.88 91 HIS A C 1
ATOM 749 O O . HIS A 1 91 ? 15.593 -17.025 -46.554 1.00 72.88 91 HIS A O 1
ATOM 755 N N . LEU A 1 92 ? 16.374 -16.780 -44.462 1.00 73.38 92 LEU A N 1
ATOM 756 C CA . LEU A 1 92 ? 16.342 -15.316 -44.490 1.00 73.38 92 LEU A CA 1
ATOM 757 C C . LEU A 1 92 ? 17.429 -14.744 -45.408 1.00 73.38 92 LEU A C 1
ATOM 759 O O . LEU A 1 92 ? 17.137 -13.831 -46.174 1.00 73.38 92 LEU A O 1
ATOM 763 N N . LEU A 1 93 ? 18.643 -15.301 -45.379 1.00 70.12 93 LEU A N 1
ATOM 764 C CA . LEU A 1 93 ? 19.752 -14.873 -46.240 1.00 70.12 93 LEU A CA 1
ATOM 765 C C . LEU A 1 93 ? 19.517 -15.187 -47.726 1.00 70.12 93 LEU A C 1
ATOM 767 O O . LEU A 1 93 ? 19.910 -14.407 -48.593 1.00 70.12 93 LEU A O 1
ATOM 771 N N . ASP A 1 94 ? 18.869 -16.313 -48.024 1.00 69.75 94 ASP A N 1
ATOM 772 C CA . ASP A 1 94 ? 18.606 -16.743 -49.401 1.00 69.75 94 ASP A CA 1
ATOM 773 C C . ASP A 1 94 ? 17.420 -16.018 -50.046 1.00 69.75 94 ASP A C 1
ATOM 775 O O . ASP A 1 94 ? 17.272 -16.033 -51.275 1.00 69.75 94 ASP A O 1
ATOM 779 N N . ASN A 1 95 ? 16.591 -15.347 -49.241 1.00 68.19 95 ASN A N 1
ATOM 780 C CA . ASN A 1 95 ? 15.430 -14.627 -49.732 1.00 68.19 95 ASN A CA 1
ATOM 781 C C . ASN A 1 95 ? 15.850 -13.344 -50.484 1.00 68.19 95 ASN A C 1
ATOM 783 O O . ASN A 1 95 ? 16.526 -12.484 -49.910 1.00 68.19 95 ASN A O 1
ATOM 787 N N . PRO A 1 96 ? 15.411 -13.153 -51.744 1.00 60.66 96 PRO A N 1
ATOM 788 C CA . PRO A 1 96 ? 15.761 -11.983 -52.552 1.00 60.66 96 PRO A CA 1
ATOM 789 C C . PRO A 1 96 ? 15.358 -10.644 -51.915 1.00 60.66 96 PRO A C 1
ATOM 791 O O . PRO A 1 96 ? 16.016 -9.642 -52.175 1.00 60.66 96 PRO A O 1
ATOM 794 N N . ALA A 1 97 ? 14.352 -10.621 -51.030 1.00 62.53 97 ALA A N 1
ATOM 795 C CA . ALA A 1 97 ? 13.962 -9.425 -50.279 1.00 62.53 97 ALA A CA 1
ATOM 796 C C . ALA A 1 97 ? 15.053 -8.925 -49.309 1.00 62.53 97 ALA A C 1
ATOM 798 O O . ALA A 1 97 ? 15.051 -7.754 -48.938 1.00 62.53 97 ALA A O 1
ATOM 799 N N . PHE A 1 98 ? 15.991 -9.794 -48.915 1.00 60.47 98 PHE A N 1
ATOM 800 C CA . PHE A 1 98 ? 17.066 -9.488 -47.967 1.00 60.47 98 PHE A CA 1
ATOM 801 C C . PHE A 1 98 ? 18.480 -9.618 -48.571 1.00 60.47 98 PHE A C 1
ATOM 803 O O . PHE A 1 98 ? 19.464 -9.227 -47.945 1.00 60.47 98 PHE A O 1
ATOM 810 N N . LYS A 1 99 ? 18.596 -10.115 -49.812 1.00 54.78 99 LYS A N 1
ATOM 811 C CA . LYS A 1 99 ? 19.864 -10.438 -50.497 1.00 54.78 99 LYS A CA 1
ATOM 812 C C . LYS A 1 99 ? 20.691 -9.212 -50.919 1.00 54.78 99 LYS A C 1
ATOM 814 O O . LYS A 1 99 ? 21.904 -9.318 -51.083 1.00 54.78 99 LYS A O 1
ATOM 819 N N . ASN A 1 100 ? 20.073 -8.032 -51.021 1.00 48.62 100 ASN A N 1
ATOM 820 C CA . ASN A 1 100 ? 20.717 -6.794 -51.492 1.00 48.62 100 ASN A CA 1
ATOM 821 C C . ASN A 1 100 ? 21.697 -6.139 -50.493 1.00 48.62 100 ASN A C 1
ATOM 823 O O . ASN A 1 100 ? 22.212 -5.062 -50.773 1.00 48.62 100 ASN A O 1
ATOM 827 N N . LYS A 1 101 ? 21.992 -6.772 -49.348 1.00 50.81 101 LYS A N 1
ATOM 828 C CA . LYS A 1 101 ? 22.980 -6.274 -48.369 1.00 50.81 101 LYS A CA 1
ATOM 829 C C . LYS A 1 101 ? 24.365 -6.943 -48.446 1.00 50.81 101 LYS A C 1
ATOM 831 O O . LYS A 1 101 ? 25.235 -6.606 -47.652 1.00 50.81 101 LYS A O 1
ATOM 836 N N . ARG A 1 102 ? 24.615 -7.856 -49.394 1.00 41.75 102 ARG A N 1
ATOM 837 C CA . ARG A 1 102 ? 25.957 -8.425 -49.645 1.00 41.75 102 ARG A CA 1
ATOM 838 C C . ARG A 1 102 ? 26.440 -8.074 -51.050 1.00 41.75 102 ARG A C 1
ATOM 840 O O . ARG A 1 102 ? 26.135 -8.780 -52.009 1.00 41.75 102 ARG A O 1
ATOM 847 N N . LEU A 1 103 ? 27.214 -6.995 -51.169 1.00 43.41 103 LEU A N 1
ATOM 848 C CA . LEU A 1 103 ? 28.035 -6.767 -52.355 1.00 43.41 103 LEU A CA 1
ATOM 849 C C . LEU A 1 103 ? 29.094 -7.877 -52.453 1.00 43.41 103 LEU A C 1
ATOM 851 O O . LEU A 1 103 ? 29.802 -8.191 -51.498 1.00 43.41 103 LEU A O 1
ATOM 855 N N . ARG A 1 104 ? 29.089 -8.507 -53.627 1.00 38.09 104 ARG A N 1
ATOM 856 C CA . ARG A 1 104 ? 29.920 -9.608 -54.120 1.00 38.09 104 ARG A CA 1
ATOM 857 C C . ARG A 1 104 ? 31.411 -9.450 -53.791 1.00 38.09 104 ARG A C 1
ATOM 859 O O . ARG A 1 104 ? 32.056 -8.548 -54.307 1.00 38.09 104 ARG A O 1
ATOM 866 N N . PHE A 1 105 ? 31.971 -10.419 -53.073 1.00 32.59 105 PHE A N 1
ATOM 867 C CA . PHE A 1 105 ? 33.375 -10.804 -53.225 1.00 32.59 105 PHE A CA 1
ATOM 868 C C . PHE A 1 105 ? 33.394 -11.980 -54.209 1.00 32.59 105 PHE A C 1
ATOM 870 O O . PHE A 1 105 ? 33.042 -13.097 -53.836 1.00 32.59 105 PHE A O 1
ATOM 877 N N . ASN A 1 106 ? 33.720 -11.723 -55.477 1.00 38.12 106 ASN A N 1
ATOM 878 C CA . ASN A 1 106 ? 33.981 -12.786 -56.445 1.00 38.12 106 ASN A CA 1
ATOM 879 C C . ASN A 1 106 ? 35.491 -12.912 -56.635 1.00 38.12 106 ASN A C 1
ATOM 881 O O . ASN A 1 106 ? 36.143 -11.994 -57.124 1.00 38.12 106 ASN A O 1
ATOM 885 N N . ALA A 1 107 ? 36.009 -14.073 -56.250 1.00 37.03 107 ALA A N 1
ATOM 886 C CA . ALA A 1 107 ? 37.254 -14.614 -56.762 1.00 37.03 107 ALA A CA 1
ATOM 887 C C . ALA A 1 107 ? 37.034 -15.223 -58.162 1.00 37.03 107 ALA A C 1
ATOM 889 O O . ALA A 1 107 ? 35.918 -15.636 -58.489 1.00 37.03 107 ALA A O 1
ATOM 890 N N . SER A 1 108 ? 38.151 -15.341 -58.892 1.00 38.66 108 SER A N 1
ATOM 891 C CA . SER A 1 108 ? 38.387 -16.087 -60.143 1.00 38.66 108 SER A CA 1
ATOM 892 C C . SER A 1 108 ? 38.139 -15.317 -61.447 1.00 38.66 108 SER A C 1
ATOM 894 O O . SER A 1 108 ? 36.996 -15.145 -61.853 1.00 38.66 108 SER A O 1
ATOM 896 N N . SER A 1 109 ? 39.202 -14.913 -62.155 1.00 36.72 109 SER A N 1
ATOM 897 C CA . SER A 1 109 ? 39.940 -15.775 -63.105 1.00 36.72 109 SER A CA 1
ATOM 898 C C . SER A 1 109 ? 40.947 -14.949 -63.922 1.00 36.72 109 SER A C 1
ATOM 900 O O . SER A 1 109 ? 40.578 -13.929 -64.500 1.00 36.72 109 SER A O 1
ATOM 902 N N . ASP A 1 110 ? 42.191 -15.422 -63.990 1.00 35.44 110 ASP A N 1
ATOM 903 C CA . ASP A 1 110 ? 43.270 -14.893 -64.830 1.00 35.44 110 ASP A CA 1
ATOM 904 C C . ASP A 1 110 ? 42.942 -14.925 -66.335 1.00 35.44 110 ASP A C 1
ATOM 906 O O . ASP A 1 110 ? 42.483 -15.943 -66.851 1.00 35.44 110 ASP A O 1
ATOM 910 N N . SER A 1 111 ? 43.280 -13.848 -67.054 1.00 33.69 111 SER A N 1
ATOM 911 C CA . SER A 1 111 ? 44.100 -13.891 -68.281 1.00 33.69 111 SER A CA 1
ATOM 912 C C . SER A 1 111 ? 44.449 -12.461 -68.742 1.00 33.69 111 SER A C 1
ATOM 914 O O . SER A 1 111 ? 43.574 -11.594 -68.709 1.00 33.69 111 SER A O 1
ATOM 916 N N . PRO A 1 112 ? 45.690 -12.185 -69.196 1.00 56.75 112 PRO A N 1
ATOM 917 C CA . PRO A 1 112 ? 46.183 -10.831 -69.415 1.00 56.75 112 PRO A CA 1
ATOM 918 C C . PRO A 1 112 ? 46.141 -10.423 -70.892 1.00 56.75 112 PRO A C 1
ATOM 920 O O . PRO A 1 112 ? 46.689 -11.124 -71.742 1.00 56.75 112 PRO A O 1
ATOM 923 N N . THR A 1 113 ? 45.628 -9.225 -71.189 1.00 32.53 113 THR A N 1
ATOM 924 C CA . THR A 1 113 ? 45.997 -8.534 -72.434 1.00 32.53 113 THR A CA 1
ATOM 925 C C . THR A 1 113 ? 46.017 -7.015 -72.254 1.00 32.53 113 THR A C 1
ATOM 927 O O . THR A 1 113 ? 44.986 -6.372 -72.106 1.00 32.53 113 THR A O 1
ATOM 930 N N . SER A 1 114 ? 47.243 -6.484 -72.254 1.00 43.12 114 SER A N 1
ATOM 931 C CA . SER A 1 114 ? 47.699 -5.171 -72.738 1.00 43.12 114 SER A CA 1
ATOM 932 C C . SER A 1 114 ? 46.646 -4.242 -73.362 1.00 43.12 114 SER A C 1
ATOM 934 O O . SER A 1 114 ? 46.041 -4.626 -74.358 1.00 43.12 114 SER A O 1
ATO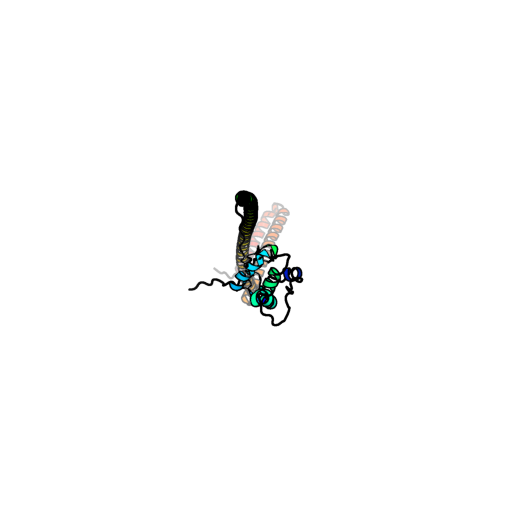M 936 N N . THR A 1 115 ? 46.560 -2.987 -72.890 1.00 35.38 115 THR A N 1
ATOM 937 C CA . THR A 1 115 ? 46.717 -1.753 -73.704 1.00 35.38 115 THR A CA 1
ATOM 938 C C . THR A 1 115 ? 46.899 -0.546 -72.762 1.00 35.38 115 THR A C 1
ATOM 940 O O . THR A 1 115 ? 46.066 -0.287 -71.902 1.00 35.38 115 THR A O 1
ATOM 943 N N . TYR A 1 116 ? 48.002 0.190 -72.911 1.00 46.94 116 TYR A N 1
ATOM 944 C CA . TYR A 1 116 ? 48.295 1.442 -72.201 1.00 46.94 116 TYR A CA 1
ATOM 945 C C . TYR A 1 116 ? 47.555 2.632 -72.855 1.00 46.94 116 TYR A C 1
ATOM 947 O O . TYR A 1 116 ? 47.504 2.706 -74.083 1.00 46.94 116 TYR A O 1
ATOM 955 N N . ASN A 1 117 ? 47.088 3.578 -72.020 1.00 49.97 117 ASN A N 1
ATOM 956 C CA . ASN A 1 117 ? 46.500 4.911 -72.306 1.00 49.97 117 ASN A CA 1
ATOM 957 C C . ASN A 1 117 ? 44.955 5.082 -72.309 1.00 49.97 117 ASN A C 1
ATOM 959 O O . ASN A 1 117 ? 44.430 5.834 -73.130 1.00 49.97 117 ASN A O 1
ATOM 963 N N . SER A 1 118 ? 44.236 4.501 -71.333 1.00 52.78 118 SER A N 1
ATOM 964 C CA . SER A 1 118 ? 42.866 4.940 -70.943 1.00 52.78 118 SER A CA 1
ATOM 965 C C . SER A 1 118 ? 42.681 5.257 -69.441 1.00 52.78 118 SER A C 1
ATOM 967 O O . SER A 1 118 ? 41.738 5.944 -69.050 1.00 52.78 118 SER A O 1
ATOM 969 N N . ASN A 1 119 ? 43.639 4.851 -68.603 1.00 57.69 119 ASN A N 1
ATOM 970 C CA . ASN A 1 119 ? 43.450 4.699 -67.155 1.00 57.69 119 ASN A CA 1
ATOM 971 C C . ASN A 1 119 ? 43.141 5.996 -66.385 1.00 57.69 119 ASN A C 1
ATOM 973 O O . ASN A 1 119 ? 42.389 5.968 -65.419 1.00 57.69 119 ASN A O 1
ATOM 977 N N . THR A 1 120 ? 43.645 7.159 -66.812 1.00 61.00 120 THR A N 1
ATOM 978 C CA . THR A 1 120 ? 43.467 8.407 -66.044 1.00 61.00 120 THR A CA 1
ATOM 979 C C . THR A 1 120 ? 42.035 8.938 -66.059 1.00 61.00 120 THR A C 1
ATOM 981 O O . THR A 1 120 ? 41.610 9.572 -65.097 1.00 61.00 120 THR A O 1
ATOM 984 N N . ARG A 1 121 ? 41.259 8.706 -67.126 1.00 63.81 121 ARG A N 1
ATOM 985 C CA . ARG A 1 121 ? 39.865 9.183 -67.201 1.00 63.81 121 ARG A CA 1
ATOM 986 C C . ARG A 1 121 ? 38.896 8.249 -66.478 1.00 63.81 121 ARG A C 1
ATOM 988 O O . ARG A 1 121 ? 37.893 8.718 -65.945 1.00 63.81 121 ARG A O 1
ATOM 995 N N . GLU A 1 122 ? 39.204 6.960 -66.449 1.00 67.00 122 GLU A N 1
ATOM 996 C CA . GLU A 1 122 ? 38.456 5.949 -65.699 1.00 67.00 122 GLU A CA 1
ATOM 997 C C . GLU A 1 122 ? 38.681 6.116 -64.188 1.00 67.00 122 GLU A C 1
ATOM 999 O O . GLU A 1 122 ? 37.700 6.212 -63.455 1.00 67.00 122 GLU A O 1
ATOM 1004 N N . GLU A 1 123 ? 39.925 6.335 -63.746 1.00 72.00 123 GLU A N 1
ATOM 1005 C CA . GLU A 1 123 ? 40.264 6.643 -62.344 1.00 72.00 123 GLU A CA 1
ATOM 1006 C C . GLU A 1 123 ? 39.582 7.930 -61.836 1.00 72.00 123 GLU A C 1
ATOM 1008 O O . GLU A 1 123 ? 39.057 7.970 -60.725 1.00 72.00 123 GLU A O 1
ATOM 1013 N N . ILE A 1 124 ? 39.518 8.993 -62.652 1.00 75.81 124 ILE A N 1
ATOM 1014 C CA . ILE A 1 124 ? 38.820 10.243 -62.283 1.00 75.81 124 ILE A CA 1
ATOM 1015 C C . ILE A 1 124 ? 37.305 10.026 -62.140 1.00 75.81 124 ILE A C 1
ATOM 1017 O O . ILE A 1 124 ? 36.677 10.603 -61.248 1.00 75.81 124 ILE A O 1
ATOM 1021 N N . ASN A 1 125 ? 36.705 9.206 -63.006 1.00 78.12 125 ASN A N 1
ATOM 1022 C CA . ASN A 1 125 ? 35.281 8.885 -62.923 1.00 78.12 125 ASN A CA 1
ATOM 1023 C C . ASN A 1 125 ? 34.971 8.006 -61.702 1.00 78.12 125 ASN A C 1
ATOM 1025 O O . ASN A 1 125 ? 33.955 8.240 -61.045 1.00 78.12 125 ASN A O 1
ATOM 1029 N N . GLU A 1 126 ? 35.844 7.052 -61.368 1.00 78.62 126 GLU A N 1
ATOM 1030 C CA . GLU A 1 126 ? 35.749 6.266 -60.131 1.00 78.62 126 GLU A CA 1
ATOM 1031 C C . GLU A 1 126 ? 35.852 7.158 -58.889 1.00 78.62 126 GLU A C 1
ATOM 1033 O O . GLU A 1 126 ? 34.979 7.086 -58.025 1.00 78.62 126 GLU A O 1
ATOM 1038 N N . LEU A 1 127 ? 36.816 8.083 -58.839 1.00 78.94 127 LEU A N 1
ATOM 1039 C CA . LEU A 1 127 ? 36.959 9.043 -57.735 1.00 78.94 127 LEU A CA 1
ATOM 1040 C C . LEU A 1 127 ? 35.736 9.962 -57.584 1.00 78.94 127 LEU A C 1
ATOM 1042 O O . LEU A 1 127 ? 35.316 10.279 -56.467 1.00 78.94 127 LEU A O 1
ATOM 1046 N N . TYR A 1 128 ? 35.132 10.400 -58.693 1.00 77.12 128 TYR A N 1
ATOM 1047 C CA . TYR A 1 128 ? 33.913 11.214 -58.659 1.00 77.12 128 TYR A CA 1
ATOM 1048 C C . TYR A 1 128 ? 32.715 10.420 -58.124 1.00 77.12 128 TYR A C 1
ATOM 1050 O O . TYR A 1 128 ? 31.930 10.933 -57.317 1.00 77.12 128 TYR A O 1
ATOM 1058 N N . LEU A 1 129 ? 32.598 9.155 -58.538 1.00 80.50 129 LEU A N 1
ATOM 1059 C CA . LEU A 1 129 ? 31.575 8.238 -58.053 1.00 80.50 129 LEU A CA 1
ATOM 1060 C C . LEU A 1 129 ? 31.763 7.964 -56.554 1.00 80.50 129 LEU A C 1
ATOM 1062 O O . LEU A 1 129 ? 30.809 8.087 -55.786 1.00 80.50 129 LEU A O 1
ATOM 1066 N N . GLU A 1 130 ? 32.991 7.706 -56.112 1.00 82.19 130 GLU A N 1
ATOM 1067 C CA . GLU A 1 130 ? 33.340 7.485 -54.707 1.00 82.19 130 GLU A CA 1
ATOM 1068 C C . GLU A 1 130 ? 33.052 8.724 -53.847 1.00 82.19 130 GLU A C 1
ATOM 1070 O O . GLU A 1 130 ? 32.388 8.627 -52.816 1.00 82.19 130 GLU A O 1
ATOM 1075 N N . THR A 1 131 ? 33.394 9.922 -54.330 1.00 80.94 131 THR A N 1
ATOM 1076 C CA . THR A 1 131 ? 33.056 11.194 -53.664 1.00 80.94 131 THR A CA 1
ATOM 1077 C C . THR A 1 131 ? 31.540 11.417 -53.570 1.00 80.94 131 THR A C 1
ATOM 1079 O O . THR A 1 131 ? 31.037 12.005 -52.608 1.00 80.94 131 THR A O 1
ATOM 1082 N N . SER A 1 132 ? 30.770 10.968 -54.565 1.00 81.12 132 SER A N 1
ATOM 1083 C CA . SER A 1 132 ? 29.303 11.021 -54.514 1.00 81.12 132 SER A CA 1
ATOM 1084 C C . SER A 1 132 ? 28.731 10.046 -53.478 1.00 81.12 132 SER A C 1
ATOM 1086 O O . SER A 1 132 ? 27.819 10.404 -52.731 1.00 81.12 132 SER A O 1
ATOM 1088 N N . HIS A 1 133 ? 29.312 8.848 -53.366 1.00 83.06 133 HIS A N 1
ATOM 1089 C CA . HIS A 1 133 ? 28.941 7.864 -52.357 1.00 83.06 133 HIS A CA 1
ATOM 1090 C C . HIS A 1 133 ? 29.271 8.350 -50.948 1.00 83.06 133 HIS A C 1
ATOM 1092 O O . HIS A 1 133 ? 28.413 8.247 -50.076 1.00 83.06 133 HIS A O 1
ATOM 1098 N N . ILE A 1 134 ? 30.448 8.947 -50.737 1.00 86.88 134 ILE A N 1
ATOM 1099 C CA . ILE A 1 134 ? 30.845 9.527 -49.446 1.00 86.88 134 ILE A CA 1
ATOM 1100 C C . ILE A 1 134 ? 29.832 10.584 -48.999 1.00 86.88 134 ILE A C 1
ATOM 1102 O O . ILE A 1 134 ? 29.301 10.472 -47.900 1.00 86.88 134 ILE A O 1
ATOM 1106 N N . ARG A 1 135 ? 29.464 11.534 -49.869 1.00 85.62 135 ARG A N 1
ATOM 1107 C CA . ARG A 1 135 ? 28.448 12.555 -49.543 1.00 85.62 135 ARG A CA 1
ATOM 1108 C C . ARG A 1 135 ? 27.084 11.954 -49.197 1.00 85.62 135 ARG A C 1
ATOM 1110 O O . ARG A 1 135 ? 26.409 12.425 -48.283 1.00 85.62 135 ARG A O 1
ATOM 1117 N N . ASN A 1 136 ? 26.682 10.892 -49.892 1.00 86.06 136 ASN A N 1
ATOM 1118 C CA . ASN A 1 136 ? 25.444 10.178 -49.577 1.00 86.06 136 ASN A CA 1
ATOM 1119 C C . ASN A 1 136 ? 25.525 9.465 -48.215 1.00 86.06 136 ASN A C 1
ATOM 1121 O O . ASN A 1 136 ? 24.548 9.470 -47.460 1.00 86.06 136 ASN A O 1
ATOM 1125 N N . TYR A 1 137 ? 26.677 8.879 -47.873 1.00 87.12 137 TYR A N 1
ATOM 1126 C CA . TYR A 1 137 ? 26.902 8.269 -46.562 1.00 87.12 137 TYR A CA 1
ATOM 1127 C C . TYR A 1 137 ? 26.930 9.312 -45.444 1.00 87.12 137 TYR A C 1
ATOM 1129 O O . TYR A 1 137 ? 26.276 9.098 -44.429 1.00 87.12 137 TYR A O 1
ATOM 1137 N N . GLU A 1 138 ? 27.594 10.454 -45.637 1.00 89.50 138 GLU A N 1
ATOM 1138 C CA . GLU A 1 138 ? 27.596 11.574 -44.685 1.00 89.50 138 GLU A CA 1
ATOM 1139 C C . GLU A 1 138 ? 26.172 12.054 -44.393 1.00 89.50 138 GLU A C 1
ATOM 1141 O O . GLU A 1 138 ? 25.770 12.132 -43.233 1.00 89.50 138 GLU A O 1
ATOM 1146 N N . HIS A 1 139 ? 25.369 12.275 -45.438 1.00 88.69 139 HIS A N 1
ATOM 1147 C CA . HIS A 1 139 ? 23.970 12.668 -45.277 1.00 88.69 139 HIS A CA 1
ATOM 1148 C C . HIS A 1 139 ? 23.153 11.613 -44.514 1.00 88.69 139 HIS A C 1
ATOM 1150 O O . HIS A 1 139 ? 22.364 11.946 -43.628 1.00 88.69 139 HIS A O 1
ATOM 1156 N N . THR A 1 140 ? 23.377 10.330 -44.814 1.00 90.56 140 THR A N 1
ATOM 1157 C CA . THR A 1 140 ? 22.714 9.220 -44.116 1.00 90.56 140 THR A CA 1
ATOM 1158 C C . THR A 1 140 ? 23.108 9.174 -42.638 1.00 90.56 140 THR A C 1
ATOM 1160 O O . THR A 1 140 ? 22.244 8.990 -41.783 1.00 90.56 140 THR A O 1
ATOM 1163 N N . ILE A 1 141 ? 24.389 9.381 -42.320 1.00 94.31 141 ILE A N 1
ATOM 1164 C CA . ILE A 1 141 ? 24.885 9.437 -40.939 1.00 94.31 141 ILE A CA 1
ATOM 1165 C C . ILE A 1 141 ? 24.206 10.579 -40.178 1.00 94.31 141 ILE A C 1
ATOM 1167 O O . ILE A 1 141 ? 23.733 10.353 -39.066 1.00 94.31 141 ILE A O 1
ATOM 1171 N N . THR A 1 142 ? 24.081 11.767 -40.778 1.00 94.50 142 THR A N 1
ATOM 1172 C CA . THR A 1 142 ? 23.389 12.903 -40.148 1.00 94.50 142 THR A CA 1
ATOM 1173 C C . THR A 1 142 ? 21.927 12.583 -39.832 1.00 94.50 142 THR A C 1
ATOM 1175 O O . THR A 1 142 ? 21.464 12.861 -38.726 1.00 94.50 142 THR A O 1
ATOM 1178 N N . ILE A 1 143 ? 21.201 11.950 -40.761 1.00 93.50 143 ILE A N 1
ATOM 1179 C CA . ILE A 1 143 ? 19.803 11.547 -40.533 1.00 93.50 143 ILE A CA 1
ATOM 1180 C C . ILE A 1 143 ? 19.707 10.536 -39.386 1.00 93.50 143 ILE A C 1
ATOM 1182 O O . ILE A 1 143 ? 18.847 10.671 -38.517 1.00 93.50 143 ILE A O 1
ATOM 1186 N N . LEU A 1 144 ? 20.591 9.535 -39.360 1.00 95.25 144 LEU A N 1
ATOM 1187 C CA . LEU A 1 144 ? 20.599 8.523 -38.303 1.00 95.25 144 LEU A CA 1
ATOM 1188 C C . LEU A 1 144 ? 20.916 9.132 -36.932 1.00 95.25 144 LEU A C 1
ATOM 1190 O O . LEU A 1 144 ? 20.273 8.776 -35.948 1.00 95.25 144 LEU A O 1
ATOM 1194 N N . GLN A 1 145 ? 21.856 10.077 -36.865 1.00 94.94 145 GLN A N 1
ATOM 1195 C CA . GLN A 1 145 ? 22.165 10.809 -35.634 1.00 94.94 145 GLN A CA 1
ATOM 1196 C C . GLN A 1 145 ? 20.960 11.612 -35.136 1.00 94.94 145 GLN A C 1
ATOM 1198 O O . GLN A 1 145 ? 20.642 11.563 -33.950 1.00 94.94 145 GLN A O 1
ATOM 1203 N N . GLN A 1 146 ? 20.248 12.296 -36.036 1.00 95.38 146 GLN A N 1
ATOM 1204 C CA . GLN A 1 146 ? 19.036 13.027 -35.674 1.00 95.38 146 GLN A CA 1
ATOM 1205 C C . GLN A 1 146 ? 17.939 12.089 -35.150 1.00 95.38 146 GLN A C 1
ATOM 1207 O O . GLN A 1 146 ? 17.325 12.375 -34.125 1.00 95.38 146 GLN A O 1
ATOM 1212 N N . GLN A 1 147 ? 17.713 10.951 -35.812 1.00 93.69 147 GLN A N 1
ATOM 1213 C CA . GLN A 1 147 ? 16.723 9.964 -35.370 1.00 93.69 147 GLN A CA 1
ATOM 1214 C C . GLN A 1 147 ? 17.054 9.387 -33.992 1.00 93.69 147 GLN A C 1
ATOM 1216 O O . GLN A 1 147 ? 16.153 9.214 -33.171 1.00 93.69 147 GLN A O 1
ATOM 1221 N N . LEU A 1 148 ? 18.334 9.120 -33.728 1.00 95.62 148 LEU A N 1
ATOM 1222 C CA . LEU A 1 148 ? 18.792 8.618 -32.438 1.00 95.62 148 LEU A CA 1
ATOM 1223 C C . LEU A 1 148 ? 18.564 9.658 -31.331 1.00 95.62 148 LEU A C 1
ATOM 1225 O O . LEU A 1 148 ? 17.981 9.329 -30.303 1.00 95.62 148 LEU A O 1
ATOM 1229 N N . GLN A 1 149 ? 18.892 10.927 -31.589 1.00 94.81 149 GLN A N 1
ATOM 1230 C CA . GLN A 1 149 ? 18.627 12.029 -30.659 1.00 94.81 149 GLN A CA 1
ATOM 1231 C C . GLN A 1 149 ? 17.125 12.218 -30.386 1.00 94.81 149 GLN A C 1
ATOM 1233 O O . GLN A 1 149 ? 16.709 12.451 -29.251 1.00 94.81 149 GLN A O 1
ATOM 1238 N N . GLU A 1 150 ? 16.284 12.130 -31.419 1.00 95.56 150 GLU A N 1
ATOM 1239 C CA . GLU A 1 150 ? 14.831 12.212 -31.263 1.00 95.56 150 GLU A CA 1
ATOM 1240 C C . GLU A 1 150 ? 14.282 11.045 -30.440 1.00 95.56 150 GLU A C 1
ATOM 1242 O O . GLU A 1 150 ? 13.365 11.242 -29.639 1.00 95.56 150 GLU A O 1
ATOM 1247 N N . GLN A 1 151 ? 14.831 9.843 -30.617 1.00 95.00 151 GLN A N 1
ATOM 1248 C CA . GLN A 1 151 ? 14.465 8.684 -29.815 1.00 95.00 151 GLN A CA 1
ATOM 1249 C C . GLN A 1 151 ? 14.871 8.877 -28.349 1.00 95.00 151 GLN A C 1
ATOM 1251 O O . GLN A 1 151 ? 14.023 8.716 -27.473 1.00 95.00 151 GLN A O 1
ATOM 1256 N N . GLU A 1 152 ? 16.109 9.300 -28.084 1.00 96.31 152 GLU A N 1
ATOM 1257 C CA . GLU A 1 152 ? 16.595 9.588 -26.730 1.00 96.31 152 GLU A CA 1
ATOM 1258 C C . GLU A 1 152 ? 15.726 10.637 -26.027 1.00 96.31 152 GLU A C 1
ATOM 1260 O O . GLU A 1 152 ? 15.313 10.443 -24.885 1.00 96.31 152 GLU A O 1
ATOM 1265 N N . ASN A 1 153 ? 15.356 11.717 -26.721 1.00 95.62 153 ASN A N 1
ATOM 1266 C CA . ASN A 1 153 ? 14.495 12.759 -26.158 1.00 95.62 153 ASN A CA 1
ATOM 1267 C C . ASN A 1 153 ? 13.082 12.244 -25.832 1.00 95.62 153 ASN A C 1
ATOM 1269 O O . ASN A 1 153 ? 12.490 12.647 -24.825 1.00 95.62 153 ASN A O 1
ATOM 1273 N N . ARG A 1 154 ? 12.522 11.346 -26.656 1.00 96.00 154 ARG A N 1
ATOM 1274 C CA . ARG A 1 154 ? 11.212 10.722 -26.393 1.00 96.00 154 ARG A CA 1
ATOM 1275 C C . ARG A 1 154 ? 11.271 9.793 -25.189 1.00 96.00 154 ARG A C 1
ATOM 1277 O O . ARG A 1 154 ? 10.381 9.845 -24.341 1.00 96.00 154 ARG A O 1
ATOM 1284 N N . GLU A 1 155 ? 12.309 8.967 -25.110 1.00 96.56 155 GLU A N 1
ATOM 1285 C CA . GLU A 1 155 ? 12.534 8.069 -23.977 1.00 96.56 155 GLU A CA 1
ATOM 1286 C C . GLU A 1 155 ? 12.733 8.864 -22.683 1.00 96.56 155 GLU A C 1
ATOM 1288 O O . GLU A 1 155 ? 12.078 8.574 -21.684 1.00 96.56 155 GLU A O 1
ATOM 1293 N N . LEU A 1 156 ? 13.541 9.928 -22.720 1.00 97.38 156 LEU A N 1
ATOM 1294 C CA . LEU A 1 156 ? 13.752 10.817 -21.580 1.00 97.38 156 LEU A CA 1
ATOM 1295 C C . LEU A 1 156 ? 12.440 11.457 -21.115 1.00 97.38 156 LEU A C 1
ATOM 1297 O O . LEU A 1 156 ? 12.133 11.424 -19.925 1.00 97.38 156 LEU A O 1
ATOM 1301 N N . THR A 1 157 ? 11.637 11.980 -22.046 1.00 97.06 157 THR A N 1
ATOM 1302 C CA . THR A 1 157 ? 10.323 12.563 -21.727 1.00 97.06 157 THR A CA 1
ATOM 1303 C C . THR A 1 157 ? 9.438 11.546 -21.008 1.00 97.06 157 THR A C 1
ATOM 1305 O O . THR A 1 157 ? 8.923 11.819 -19.924 1.00 97.06 157 THR A O 1
ATOM 1308 N N . MET A 1 158 ? 9.337 10.333 -21.550 1.00 96.75 158 MET A N 1
ATOM 1309 C CA . MET A 1 158 ? 8.539 9.263 -20.959 1.00 96.75 158 MET A CA 1
ATOM 1310 C C . MET A 1 158 ? 9.033 8.878 -19.556 1.00 96.75 158 MET A C 1
ATOM 1312 O O . MET A 1 158 ? 8.229 8.728 -18.638 1.00 96.75 158 MET A O 1
ATOM 1316 N N . ILE A 1 159 ? 10.352 8.769 -19.365 1.00 97.56 159 ILE A N 1
ATOM 1317 C CA . ILE A 1 159 ? 10.961 8.499 -18.055 1.00 97.56 159 ILE A CA 1
ATOM 1318 C C . ILE A 1 159 ? 10.600 9.603 -17.056 1.00 97.56 159 ILE A C 1
ATOM 1320 O O . ILE A 1 159 ? 10.173 9.286 -15.946 1.00 97.56 159 ILE A O 1
ATOM 1324 N N . THR A 1 160 ? 10.710 10.880 -17.437 1.00 97.44 160 THR A N 1
ATOM 1325 C CA . THR A 1 160 ? 10.371 11.995 -16.536 1.00 97.44 160 THR A CA 1
ATOM 1326 C C . THR A 1 160 ? 8.893 12.011 -16.145 1.00 97.44 160 THR A C 1
ATOM 1328 O O . THR A 1 160 ? 8.559 12.253 -14.985 1.00 97.44 160 THR A O 1
ATOM 1331 N N . GLU A 1 161 ? 7.988 11.687 -17.072 1.00 97.75 161 GLU A N 1
ATOM 1332 C CA . GLU A 1 161 ? 6.559 11.567 -16.772 1.00 97.75 161 GLU A CA 1
ATOM 1333 C C . GLU A 1 161 ? 6.271 10.410 -15.811 1.00 97.75 161 GLU A C 1
ATOM 1335 O O . GLU A 1 161 ? 5.514 10.580 -14.849 1.00 97.75 161 GLU A O 1
ATOM 1340 N N . PHE A 1 162 ? 6.900 9.250 -16.029 1.00 98.12 162 PHE A N 1
ATOM 1341 C CA . PHE A 1 162 ? 6.778 8.110 -15.124 1.00 98.12 162 PHE A CA 1
ATOM 1342 C C . PHE A 1 162 ? 7.326 8.422 -13.733 1.00 98.12 162 PHE A C 1
ATOM 1344 O O . PHE A 1 162 ? 6.657 8.109 -12.750 1.00 98.12 162 PHE A O 1
ATOM 1351 N N . GLN A 1 163 ? 8.481 9.082 -13.636 1.00 98.00 163 GLN A N 1
ATOM 1352 C CA . GLN A 1 163 ? 9.052 9.518 -12.359 1.00 98.00 163 GLN A CA 1
ATOM 1353 C C . GLN A 1 163 ? 8.085 10.434 -11.606 1.00 98.00 163 GLN A C 1
ATOM 1355 O O . GLN A 1 163 ? 7.747 10.155 -10.458 1.00 98.00 163 GLN A O 1
ATOM 1360 N N . ARG A 1 164 ? 7.529 11.447 -12.281 1.00 97.88 164 ARG A N 1
ATOM 1361 C CA . ARG A 1 164 ? 6.537 12.345 -11.676 1.00 97.88 164 ARG A CA 1
ATOM 1362 C C . ARG A 1 164 ? 5.290 11.597 -11.202 1.00 97.88 164 ARG A C 1
ATOM 1364 O O . ARG A 1 164 ? 4.704 11.935 -10.176 1.00 97.88 164 ARG A O 1
ATOM 1371 N N . ASN A 1 165 ? 4.836 10.598 -11.959 1.00 98.31 165 ASN A N 1
ATOM 1372 C CA . ASN A 1 165 ? 3.685 9.789 -11.566 1.00 98.31 165 ASN A CA 1
ATOM 1373 C C . ASN A 1 165 ? 3.989 8.937 -10.325 1.00 98.31 165 ASN A C 1
ATOM 1375 O O . ASN A 1 165 ? 3.161 8.879 -9.419 1.00 98.31 165 ASN A O 1
ATOM 1379 N N . ILE A 1 166 ? 5.177 8.331 -10.258 1.00 98.31 166 ILE A N 1
ATOM 1380 C CA . ILE A 1 166 ? 5.632 7.568 -9.090 1.00 98.31 166 ILE A CA 1
ATOM 1381 C C . ILE A 1 166 ? 5.669 8.471 -7.854 1.00 98.31 166 ILE A C 1
ATOM 1383 O O . ILE A 1 166 ? 5.045 8.134 -6.852 1.00 98.31 166 ILE A O 1
ATOM 1387 N N . GLU A 1 167 ? 6.280 9.653 -7.945 1.00 98.12 167 GLU A N 1
ATOM 1388 C CA . GLU A 1 167 ? 6.329 10.620 -6.838 1.00 98.12 167 GLU A CA 1
ATOM 1389 C C . GLU A 1 167 ? 4.923 11.007 -6.354 1.00 98.12 167 GLU A C 1
ATOM 1391 O O . GLU A 1 167 ? 4.638 11.013 -5.155 1.00 98.12 167 GLU A O 1
ATOM 1396 N N . ASN A 1 168 ? 3.997 11.274 -7.280 1.00 98.06 168 ASN A N 1
ATOM 1397 C CA . ASN A 1 168 ? 2.608 11.574 -6.928 1.00 98.06 168 ASN A CA 1
ATOM 1398 C C . ASN A 1 168 ? 1.926 10.394 -6.219 1.00 98.06 168 ASN A C 1
ATOM 1400 O O . ASN A 1 168 ? 1.204 10.593 -5.239 1.00 98.06 168 ASN A O 1
ATOM 1404 N N . GLN A 1 169 ? 2.147 9.166 -6.695 1.00 97.88 169 GLN A N 1
ATOM 1405 C CA . GLN A 1 169 ? 1.602 7.962 -6.069 1.00 97.88 169 GLN A CA 1
ATOM 1406 C C . GLN A 1 169 ? 2.182 7.739 -4.669 1.00 97.88 169 GLN A C 1
ATOM 1408 O O . GLN A 1 169 ? 1.431 7.421 -3.745 1.00 97.88 169 GLN A O 1
ATOM 1413 N N . GLU A 1 170 ? 3.479 7.973 -4.474 1.00 98.38 170 GLU A N 1
ATOM 1414 C CA . GLU A 1 170 ? 4.128 7.907 -3.163 1.00 98.38 170 GLU A CA 1
ATOM 1415 C C . GLU A 1 170 ? 3.501 8.897 -2.174 1.00 98.38 170 GLU A C 1
ATOM 1417 O O . GLU A 1 170 ? 3.174 8.518 -1.047 1.00 98.38 170 GLU A O 1
ATOM 1422 N N . GLN A 1 171 ? 3.229 10.135 -2.602 1.00 98.00 171 GLN A N 1
ATOM 1423 C CA . GLN A 1 171 ? 2.551 11.128 -1.760 1.00 98.00 171 GLN A CA 1
ATOM 1424 C C . GLN A 1 171 ? 1.135 10.690 -1.359 1.00 98.00 171 GLN A C 1
ATOM 1426 O O . GLN A 1 171 ? 0.730 10.851 -0.202 1.00 98.00 171 GLN A O 1
ATOM 1431 N N . VAL A 1 172 ? 0.377 10.095 -2.285 1.00 98.19 172 VAL A N 1
ATOM 1432 C CA . VAL A 1 172 ? -0.957 9.546 -1.987 1.00 98.19 172 VAL A CA 1
ATOM 1433 C C . VAL A 1 172 ? -0.860 8.407 -0.972 1.00 98.19 172 VAL A C 1
ATOM 1435 O O . VAL A 1 172 ? -1.621 8.389 -0.002 1.00 98.19 172 VAL A O 1
ATOM 1438 N N . ILE A 1 173 ? 0.093 7.490 -1.147 1.00 98.44 173 ILE A N 1
ATOM 1439 C CA . ILE A 1 173 ? 0.322 6.377 -0.218 1.00 98.44 173 ILE A CA 1
ATOM 1440 C C . ILE A 1 173 ? 0.675 6.902 1.177 1.00 98.44 173 ILE A C 1
ATOM 1442 O O . ILE A 1 173 ? 0.110 6.427 2.162 1.00 98.44 173 ILE A O 1
ATOM 1446 N N . LEU A 1 174 ? 1.555 7.901 1.283 1.00 98.38 174 LEU A N 1
ATOM 1447 C CA . LEU A 1 174 ? 1.922 8.513 2.564 1.00 98.38 174 LEU A CA 1
ATOM 1448 C C . LEU A 1 174 ? 0.715 9.148 3.264 1.00 98.38 174 LEU A C 1
ATOM 1450 O O . LEU A 1 174 ? 0.531 8.965 4.469 1.00 98.38 174 LEU A O 1
ATOM 1454 N N . LYS A 1 175 ? -0.146 9.847 2.516 1.00 98.25 175 LYS A N 1
ATOM 1455 C CA . LYS A 1 175 ? -1.379 10.428 3.064 1.00 98.25 175 LYS A CA 1
ATOM 1456 C C . LYS A 1 175 ? -2.332 9.351 3.584 1.00 98.25 175 LYS A C 1
ATOM 1458 O O . LYS A 1 175 ? -2.870 9.499 4.680 1.00 98.25 175 LYS A O 1
ATOM 1463 N N . LEU A 1 176 ? -2.529 8.274 2.823 1.00 98.38 176 LEU A N 1
ATOM 1464 C CA . LEU A 1 176 ? -3.395 7.164 3.226 1.00 98.38 176 LEU A CA 1
ATOM 1465 C C . LEU A 1 176 ? -2.848 6.423 4.451 1.00 98.38 176 LEU A C 1
ATOM 1467 O O . LEU A 1 176 ? -3.624 6.082 5.340 1.00 98.38 176 LEU A O 1
ATOM 1471 N N . ARG A 1 177 ? -1.527 6.218 4.535 1.00 98.44 177 ARG A N 1
ATOM 1472 C CA . ARG A 1 177 ? -0.880 5.613 5.712 1.00 98.44 177 ARG A CA 1
ATOM 1473 C C . ARG A 1 177 ? -1.140 6.427 6.974 1.00 98.44 177 ARG A C 1
ATOM 1475 O O . ARG A 1 177 ? -1.606 5.860 7.954 1.00 98.44 177 ARG A O 1
ATOM 1482 N N . ARG A 1 178 ? -0.959 7.750 6.915 1.00 98.19 178 ARG A N 1
ATOM 1483 C CA . ARG A 1 178 ? -1.250 8.638 8.051 1.00 98.19 178 ARG A CA 1
ATOM 1484 C C . ARG A 1 178 ? -2.713 8.546 8.493 1.00 98.19 178 ARG A C 1
ATOM 1486 O O . ARG A 1 178 ? -2.992 8.387 9.672 1.00 98.19 178 ARG A O 1
ATOM 1493 N N . GLN A 1 179 ? -3.649 8.582 7.543 1.00 98.31 179 GLN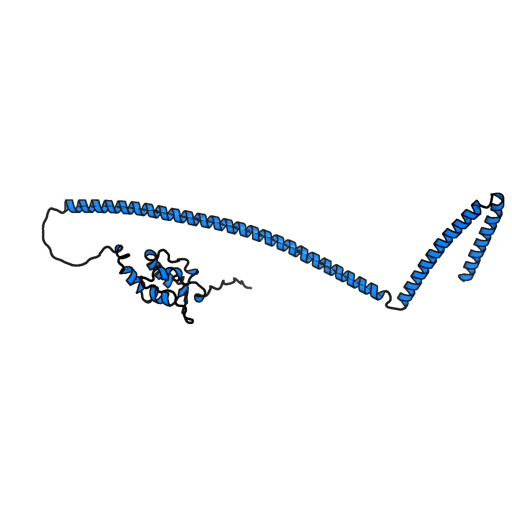 A N 1
ATOM 1494 C CA . GLN A 1 179 ? -5.077 8.444 7.856 1.00 98.31 179 GLN A CA 1
ATOM 1495 C C . GLN A 1 179 ? -5.414 7.087 8.484 1.00 98.31 179 GLN A C 1
ATOM 1497 O O . GLN A 1 179 ? -6.314 6.997 9.319 1.00 98.31 179 GLN A O 1
ATOM 1502 N N . LEU A 1 180 ? -4.730 6.022 8.065 1.00 98.38 180 LEU A N 1
ATOM 1503 C CA . LEU A 1 180 ? -4.911 4.694 8.637 1.00 98.38 180 LEU A CA 1
ATOM 1504 C C . LEU A 1 180 ? -4.395 4.639 10.079 1.00 98.38 180 LEU A C 1
ATOM 1506 O O . LEU A 1 180 ? -5.080 4.090 10.937 1.00 98.38 180 LEU A O 1
ATOM 1510 N N . GLU A 1 181 ? -3.233 5.234 10.347 1.00 98.19 181 GLU A N 1
ATOM 1511 C CA . GLU A 1 181 ? -2.644 5.334 11.688 1.00 98.19 181 GLU A CA 1
ATOM 1512 C C . GLU A 1 181 ? -3.549 6.123 12.643 1.00 98.19 181 GLU A C 1
ATOM 1514 O O . GLU A 1 181 ? -3.890 5.619 13.712 1.00 98.19 181 GLU A O 1
ATOM 1519 N N . GLU A 1 182 ? -4.040 7.292 12.220 1.00 98.00 182 GLU A N 1
ATOM 1520 C CA . GLU A 1 182 ? -4.994 8.104 12.993 1.00 98.00 182 GLU A CA 1
ATOM 1521 C C . GLU A 1 182 ? -6.270 7.312 13.324 1.00 98.00 182 GLU A C 1
ATOM 1523 O O . GLU A 1 182 ? -6.744 7.295 14.461 1.00 98.00 182 GLU A O 1
ATOM 1528 N N . ARG A 1 183 ? -6.834 6.596 12.341 1.00 97.50 183 ARG A N 1
ATOM 1529 C CA . ARG A 1 183 ? -8.019 5.752 12.570 1.00 97.50 183 ARG A CA 1
ATOM 1530 C C . ARG A 1 183 ? -7.726 4.583 13.504 1.00 97.50 183 ARG A C 1
ATOM 1532 O O . ARG A 1 183 ? -8.591 4.221 14.300 1.00 97.50 183 ARG A O 1
ATOM 1539 N N . GLN A 1 184 ? -6.540 3.991 13.412 1.00 98.31 184 GLN A N 1
ATOM 1540 C CA . GLN A 1 184 ? -6.134 2.892 14.278 1.00 98.31 184 GLN A CA 1
ATOM 1541 C C . GLN A 1 184 ? -6.024 3.350 15.735 1.00 98.31 184 GLN A C 1
ATOM 1543 O O . GLN A 1 184 ? -6.495 2.643 16.625 1.00 98.31 184 GLN A O 1
ATOM 1548 N N . GLU A 1 185 ? -5.475 4.539 15.979 1.00 98.06 185 GLU A N 1
ATOM 1549 C CA . GLU A 1 185 ? -5.413 5.143 17.312 1.00 98.06 185 GLU A CA 1
ATOM 1550 C C . GLU A 1 185 ? -6.817 5.350 17.899 1.00 98.06 185 GLU A C 1
ATOM 1552 O O . GLU A 1 185 ? -7.096 4.930 19.024 1.00 98.06 185 GLU A O 1
ATOM 1557 N N . VAL A 1 186 ? -7.746 5.896 17.106 1.00 98.19 186 VAL A N 1
ATOM 1558 C CA . VAL A 1 186 ? -9.149 6.056 17.521 1.00 98.19 186 VAL A CA 1
ATOM 1559 C C . VAL A 1 186 ? -9.780 4.711 17.890 1.00 98.19 186 VAL A C 1
ATOM 1561 O O . VAL A 1 186 ? -10.462 4.613 18.909 1.00 98.19 186 VAL A O 1
ATOM 1564 N N . ILE A 1 187 ? -9.542 3.658 17.103 1.00 98.31 187 ILE A N 1
ATOM 1565 C CA . ILE A 1 187 ? -10.066 2.315 17.393 1.00 98.31 187 ILE A CA 1
ATOM 1566 C C . ILE A 1 187 ? -9.509 1.777 18.714 1.00 98.31 187 ILE A C 1
ATOM 1568 O O . ILE A 1 187 ? -10.261 1.187 19.491 1.00 98.31 187 ILE A O 1
ATOM 1572 N N . VAL A 1 188 ? -8.215 1.961 18.981 1.00 98.31 188 VAL A N 1
ATOM 1573 C CA . VAL A 1 188 ? -7.594 1.538 20.245 1.00 98.31 188 VAL A CA 1
ATOM 1574 C C . VAL A 1 188 ? -8.228 2.275 21.426 1.00 98.31 188 VAL A C 1
ATOM 1576 O O . VAL A 1 188 ? -8.637 1.628 22.390 1.00 98.31 188 VAL A O 1
ATOM 1579 N N . ASN A 1 189 ? -8.408 3.592 21.315 1.00 98.00 189 ASN A N 1
ATOM 1580 C CA . ASN A 1 189 ? -9.039 4.401 22.360 1.00 98.00 189 ASN A CA 1
ATOM 1581 C C . ASN A 1 189 ? -10.493 3.977 22.619 1.00 98.00 189 ASN A C 1
ATOM 1583 O O . ASN A 1 189 ? -10.888 3.792 23.769 1.00 98.00 189 ASN A O 1
ATOM 1587 N N . LEU A 1 190 ? -11.284 3.755 21.563 1.00 98.06 190 LEU A N 1
ATOM 1588 C CA . LEU A 1 190 ? -12.668 3.286 21.691 1.00 98.06 190 LEU A CA 1
ATOM 1589 C C . LEU A 1 190 ? -12.759 1.901 22.337 1.00 98.06 190 LEU A C 1
ATOM 1591 O O . LEU A 1 190 ? -13.662 1.662 23.132 1.00 98.06 190 LEU A O 1
ATOM 1595 N N . LYS A 1 191 ? -11.827 0.993 22.025 1.00 97.88 191 LYS A N 1
ATOM 1596 C CA . LYS A 1 191 ? -11.761 -0.321 22.680 1.00 97.88 191 LYS A CA 1
ATOM 1597 C C . LYS A 1 191 ? -11.462 -0.200 24.172 1.00 97.88 191 LYS A C 1
ATOM 1599 O O . LYS A 1 191 ? -12.082 -0.918 24.949 1.00 97.88 191 LYS A O 1
ATOM 1604 N N . GLY A 1 192 ? -10.559 0.704 24.559 1.00 98.12 192 GLY A N 1
ATOM 1605 C CA . GLY A 1 192 ? -10.280 0.999 25.967 1.00 98.12 192 GLY A CA 1
ATOM 1606 C C . GLY A 1 192 ? -11.528 1.495 26.698 1.00 98.12 192 GLY A C 1
ATOM 1607 O O . GLY A 1 192 ? -11.948 0.885 27.673 1.00 98.12 192 GLY A O 1
ATOM 1608 N N . LEU A 1 193 ? -12.192 2.519 26.151 1.00 98.19 193 LEU A N 1
ATOM 1609 C CA . LEU A 1 193 ? -13.431 3.060 26.725 1.00 98.19 193 LEU A CA 1
ATOM 1610 C C . LEU A 1 193 ? -14.547 2.016 26.830 1.00 98.19 193 LEU A C 1
ATOM 1612 O O . LEU A 1 193 ? -15.280 1.996 27.815 1.00 98.19 193 LEU A O 1
ATOM 1616 N N . LEU A 1 194 ? -14.685 1.153 25.820 1.00 97.88 194 LEU A N 1
ATOM 1617 C CA . LEU A 1 194 ? -15.661 0.068 25.847 1.00 97.88 194 LEU A CA 1
ATOM 1618 C C . LEU A 1 194 ? -15.346 -0.938 26.958 1.00 97.88 194 LEU A C 1
ATOM 1620 O O . LEU A 1 194 ? -16.268 -1.370 27.640 1.00 97.88 194 LEU A O 1
ATOM 1624 N N . SER A 1 195 ? -14.073 -1.298 27.144 1.00 98.12 195 SER A N 1
ATOM 1625 C CA . SER A 1 195 ? -13.649 -2.192 28.227 1.00 98.12 195 SER A CA 1
ATOM 1626 C C . SER A 1 195 ? -14.007 -1.606 29.590 1.00 98.12 195 SER A C 1
ATOM 1628 O O . SER A 1 195 ? -14.661 -2.276 30.382 1.00 98.12 195 SER A O 1
ATOM 1630 N N . ASP A 1 196 ? -13.674 -0.333 29.821 1.00 97.88 196 ASP A N 1
ATOM 1631 C CA . ASP A 1 196 ? -13.991 0.349 31.078 1.00 97.88 196 ASP A CA 1
ATOM 1632 C C . ASP A 1 196 ? -15.504 0.369 31.353 1.00 97.88 196 ASP A C 1
ATOM 1634 O O . ASP A 1 196 ? -15.947 0.206 32.488 1.00 97.88 196 ASP A O 1
ATOM 1638 N N . GLU A 1 197 ? -16.318 0.591 30.317 1.00 97.31 197 GLU A N 1
ATOM 1639 C CA . GLU A 1 197 ? -17.775 0.631 30.454 1.00 97.31 197 GLU A CA 1
ATOM 1640 C C . GLU A 1 197 ? -18.374 -0.758 30.707 1.00 97.31 197 GLU A C 1
ATOM 1642 O O . GLU A 1 197 ? -19.344 -0.889 31.456 1.00 97.31 197 GLU A O 1
ATOM 1647 N N . VAL A 1 198 ? -17.794 -1.807 30.120 1.00 97.69 198 VAL A N 1
ATOM 1648 C CA . VAL A 1 198 ? -18.163 -3.196 30.421 1.00 97.69 198 VAL A CA 1
ATOM 1649 C C . VAL A 1 198 ? -17.866 -3.513 31.885 1.00 97.69 198 VAL A C 1
ATOM 1651 O O . VAL A 1 198 ? -18.759 -4.003 32.575 1.00 97.69 198 VAL A O 1
ATOM 1654 N N . ASP A 1 199 ? -16.683 -3.152 32.383 1.00 97.56 199 ASP A N 1
ATOM 1655 C CA . ASP A 1 199 ? -16.298 -3.386 33.778 1.00 97.56 199 ASP A CA 1
ATOM 1656 C C . ASP A 1 199 ? -17.244 -2.666 34.757 1.00 97.56 199 ASP A C 1
ATOM 1658 O O . ASP A 1 199 ? -17.730 -3.265 35.722 1.00 97.56 199 ASP A O 1
ATOM 1662 N N . ARG A 1 200 ? -17.593 -1.400 34.472 1.00 97.06 200 ARG A N 1
ATOM 1663 C CA . ARG A 1 200 ? -18.593 -0.646 35.256 1.00 97.06 200 ARG A CA 1
ATOM 1664 C C . ARG A 1 200 ? -19.959 -1.321 35.239 1.00 97.06 200 ARG A C 1
ATOM 1666 O O . ARG A 1 200 ? -20.607 -1.432 36.280 1.00 97.06 200 ARG A O 1
ATOM 1673 N N . ASN A 1 201 ? -20.414 -1.769 34.072 1.00 97.00 201 ASN A N 1
ATOM 1674 C CA . ASN A 1 201 ? -21.704 -2.438 33.946 1.00 97.00 201 ASN A CA 1
ATOM 1675 C C . ASN A 1 201 ? -21.731 -3.768 34.703 1.00 97.00 201 ASN A C 1
ATOM 1677 O O . ASN A 1 201 ? -22.723 -4.062 35.369 1.00 97.00 201 ASN A O 1
ATOM 1681 N N . GLU A 1 202 ? -20.650 -4.549 34.673 1.00 97.50 202 GLU A N 1
ATOM 1682 C CA . GLU A 1 202 ? -20.545 -5.763 35.481 1.00 97.50 202 GLU A CA 1
ATOM 1683 C C . GLU A 1 202 ? -20.634 -5.471 36.980 1.00 97.50 202 GLU A C 1
ATOM 1685 O O . GLU A 1 202 ? -21.312 -6.197 37.711 1.00 97.50 202 GLU A O 1
ATOM 1690 N N . GLU A 1 203 ? -19.963 -4.422 37.456 1.00 96.31 203 GLU A N 1
ATOM 1691 C CA . GLU A 1 203 ? -20.034 -4.013 38.858 1.00 96.31 203 GLU A CA 1
ATOM 1692 C C . GLU A 1 203 ? -21.455 -3.586 39.247 1.00 96.31 203 GLU A C 1
ATOM 1694 O O . GLU A 1 203 ? -21.973 -4.018 40.282 1.00 96.31 203 GLU A O 1
ATOM 1699 N N . LEU A 1 204 ? -22.125 -2.808 38.393 1.00 95.62 204 LEU A N 1
ATOM 1700 C CA . LEU A 1 204 ? -23.512 -2.397 38.604 1.00 95.62 204 LEU A CA 1
ATOM 1701 C C . LEU A 1 204 ? -24.465 -3.592 38.658 1.00 95.62 204 LEU A C 1
ATOM 1703 O O . LEU A 1 204 ? -25.318 -3.638 39.545 1.00 95.62 204 LEU A O 1
ATOM 1707 N N . VAL A 1 205 ? -24.305 -4.570 37.763 1.00 95.56 205 VAL A N 1
ATOM 1708 C CA . VAL A 1 205 ? -25.097 -5.809 37.772 1.00 95.56 205 VAL A CA 1
ATOM 1709 C C . VAL A 1 205 ? -24.848 -6.592 39.060 1.00 95.56 205 VAL A C 1
ATOM 1711 O O . VAL A 1 205 ? -25.800 -6.922 39.765 1.00 95.56 205 VAL A O 1
ATOM 1714 N N . LYS A 1 206 ? -23.581 -6.798 39.448 1.00 94.31 206 LYS A N 1
ATOM 1715 C CA . LYS A 1 206 ? -23.227 -7.467 40.715 1.00 94.31 206 LYS A CA 1
ATOM 1716 C C . LYS A 1 206 ? -23.853 -6.758 41.916 1.00 94.31 206 LYS A C 1
ATOM 1718 O O . LYS A 1 206 ? -24.386 -7.410 42.817 1.00 94.31 206 LYS A O 1
ATOM 1723 N N . HIS A 1 207 ? -23.811 -5.428 41.942 1.00 91.75 207 HIS A N 1
ATOM 1724 C CA . HIS A 1 207 ? -24.416 -4.638 43.008 1.00 91.75 207 HIS A CA 1
ATOM 1725 C C . HIS A 1 207 ? -25.947 -4.764 43.014 1.00 91.75 207 HIS A C 1
ATOM 1727 O O . HIS A 1 207 ? -26.551 -4.927 44.078 1.00 91.75 207 HIS A O 1
ATOM 1733 N N . TRP A 1 208 ? -26.576 -4.720 41.838 1.00 89.81 208 TRP A N 1
ATOM 1734 C CA . TRP A 1 208 ? -28.018 -4.877 41.676 1.00 89.81 208 TRP A CA 1
ATOM 1735 C C . TRP A 1 208 ? -28.501 -6.238 42.183 1.00 89.81 208 TRP A C 1
ATOM 1737 O O . TRP A 1 208 ? -29.383 -6.293 43.044 1.00 89.81 208 TRP A O 1
ATOM 1747 N N . ASP A 1 209 ? -27.858 -7.319 41.749 1.00 89.88 209 ASP A N 1
ATOM 1748 C CA . ASP A 1 209 ? -28.199 -8.688 42.147 1.00 89.88 209 ASP A CA 1
ATOM 1749 C C . ASP A 1 209 ? -27.948 -8.929 43.647 1.00 89.88 209 ASP A C 1
ATOM 1751 O O . ASP A 1 209 ? -28.686 -9.647 44.328 1.00 89.88 209 ASP A O 1
ATOM 1755 N N . SER A 1 210 ? -26.938 -8.263 44.212 1.00 91.25 210 SER A N 1
ATOM 1756 C CA . SER A 1 210 ? -26.586 -8.348 45.633 1.00 91.25 210 SER A CA 1
ATOM 1757 C C . SER A 1 210 ? -27.544 -7.587 46.559 1.00 91.25 210 SER A C 1
ATOM 1759 O O . SER A 1 210 ? -27.545 -7.831 47.772 1.00 91.25 210 SER A O 1
ATOM 1761 N N . ARG A 1 211 ? -28.379 -6.677 46.036 1.00 84.25 211 ARG A N 1
ATOM 1762 C CA . ARG A 1 211 ? -29.238 -5.787 46.841 1.00 84.25 211 ARG A CA 1
ATOM 1763 C C . ARG A 1 211 ? -30.211 -6.544 47.749 1.00 84.25 211 ARG A C 1
ATOM 1765 O O . ARG A 1 211 ? -30.487 -6.089 48.854 1.00 84.25 211 ARG A O 1
ATOM 1772 N N . TYR A 1 212 ? -30.688 -7.710 47.320 1.00 86.75 212 TYR A N 1
ATOM 1773 C CA . TYR A 1 212 ? -31.649 -8.533 48.069 1.00 86.75 212 TYR A CA 1
ATOM 1774 C C . TYR A 1 212 ? -31.146 -9.955 48.332 1.00 86.75 212 TYR A C 1
ATOM 1776 O O . TYR A 1 212 ? -31.940 -10.863 48.601 1.00 86.75 212 TYR A O 1
ATOM 1784 N N . SER A 1 213 ? -29.827 -10.152 48.249 1.00 88.94 213 SER A N 1
ATOM 1785 C CA . SER A 1 213 ? -29.220 -11.485 48.266 1.00 88.94 213 SER A CA 1
ATOM 1786 C C . SER A 1 213 ? -29.366 -12.219 49.597 1.00 88.94 213 SER A C 1
ATOM 1788 O O . SER A 1 213 ? -29.312 -13.445 49.627 1.00 88.94 213 SER A O 1
ATOM 1790 N N . ASN A 1 214 ? -29.597 -11.502 50.699 1.00 91.31 214 ASN A N 1
ATOM 1791 C CA . ASN A 1 214 ? -29.831 -12.095 52.009 1.00 91.31 214 ASN A CA 1
ATOM 1792 C C . ASN A 1 214 ? -30.992 -11.416 52.748 1.00 91.31 214 ASN A C 1
ATOM 1794 O O . ASN A 1 214 ? -31.524 -10.384 52.331 1.00 91.31 214 ASN A O 1
ATOM 1798 N N . GLN A 1 215 ? -31.415 -12.043 53.843 1.00 90.69 215 GLN A N 1
ATOM 1799 C CA . GLN A 1 215 ? -32.565 -11.591 54.616 1.00 90.69 215 GLN A CA 1
ATOM 1800 C C . GLN A 1 215 ? -32.329 -10.234 55.286 1.00 90.69 215 GLN A C 1
ATOM 1802 O O . GLN A 1 215 ? -33.217 -9.388 55.220 1.00 90.69 215 GLN A O 1
ATOM 1807 N N . ASP A 1 216 ? -31.139 -9.995 55.836 1.00 92.69 216 ASP A N 1
ATOM 1808 C CA . ASP A 1 216 ? -30.806 -8.738 56.514 1.00 92.69 216 ASP A CA 1
ATOM 1809 C C . ASP A 1 216 ? -30.902 -7.539 55.568 1.00 92.69 216 ASP A C 1
ATOM 1811 O O . ASP A 1 216 ? -31.528 -6.536 55.899 1.00 92.69 216 ASP A O 1
ATOM 1815 N N . LYS A 1 217 ? -30.382 -7.664 54.340 1.00 90.00 217 LYS A N 1
ATOM 1816 C CA . LYS A 1 217 ? -30.495 -6.620 53.311 1.00 90.00 217 LYS A CA 1
ATOM 1817 C C . LYS A 1 217 ? -31.943 -6.363 52.901 1.00 90.00 217 LYS A C 1
ATOM 1819 O O . LYS A 1 217 ? -32.338 -5.211 52.738 1.00 90.00 217 LYS A O 1
ATOM 1824 N N . ARG A 1 218 ? -32.760 -7.416 52.766 1.00 90.50 218 ARG A N 1
ATOM 1825 C CA . ARG A 1 218 ? -34.201 -7.269 52.484 1.00 90.50 218 ARG A CA 1
ATOM 1826 C C . ARG A 1 218 ? -34.915 -6.520 53.610 1.00 90.50 218 ARG A C 1
ATOM 1828 O O . ARG A 1 218 ? -35.689 -5.608 53.332 1.00 90.50 218 ARG A O 1
ATOM 1835 N N . ILE A 1 219 ? -34.631 -6.874 54.863 1.00 92.12 219 ILE A N 1
ATOM 1836 C CA . ILE A 1 219 ? -35.201 -6.216 56.046 1.00 92.12 219 ILE A CA 1
ATOM 1837 C C . ILE A 1 219 ? -34.749 -4.754 56.125 1.00 92.12 219 ILE A C 1
ATOM 1839 O O . ILE A 1 219 ? -35.577 -3.882 56.394 1.00 92.12 219 ILE A O 1
ATOM 1843 N N . GLN A 1 220 ? -33.477 -4.467 55.838 1.00 92.25 220 GLN A N 1
ATOM 1844 C CA . GLN A 1 220 ? -32.944 -3.105 55.833 1.00 92.25 220 GLN A CA 1
ATOM 1845 C C . GLN A 1 220 ? -33.688 -2.219 54.828 1.00 92.25 220 GLN A C 1
ATOM 1847 O O . GLN A 1 220 ? -34.164 -1.154 55.204 1.00 92.25 220 GLN A O 1
ATOM 1852 N N . VAL A 1 221 ? -33.890 -2.684 53.590 1.00 90.56 221 VAL A N 1
ATOM 1853 C CA . VAL A 1 221 ? -34.616 -1.908 52.568 1.00 90.56 221 VAL A CA 1
ATOM 1854 C C . VAL A 1 221 ? -36.066 -1.638 52.981 1.00 90.56 221 VAL A C 1
ATOM 1856 O O . VAL A 1 221 ? -36.544 -0.515 52.836 1.00 90.56 221 VAL A O 1
ATOM 1859 N N . VAL A 1 222 ? -36.771 -2.632 53.531 1.00 92.44 222 VAL A N 1
ATOM 1860 C CA . VAL A 1 222 ? -38.137 -2.436 54.055 1.00 92.44 222 VAL A CA 1
ATOM 1861 C C . VAL A 1 222 ? -38.148 -1.415 55.197 1.00 92.44 222 VAL A C 1
ATOM 1863 O O . VAL A 1 222 ? -39.042 -0.572 55.266 1.00 92.44 222 VAL A O 1
ATOM 1866 N N . THR A 1 223 ? -37.139 -1.456 56.068 1.00 93.25 223 THR A N 1
ATOM 1867 C CA . THR A 1 223 ? -36.985 -0.505 57.176 1.00 93.25 223 THR A CA 1
ATOM 1868 C C . THR A 1 223 ? -36.747 0.913 56.662 1.00 93.25 223 THR A C 1
ATOM 1870 O O . THR A 1 223 ? -37.397 1.846 57.131 1.00 93.25 223 THR A O 1
ATOM 1873 N N . ASP A 1 224 ? -35.878 1.080 55.665 1.00 93.81 224 ASP A N 1
ATOM 1874 C CA . ASP A 1 224 ? -35.583 2.377 55.056 1.00 93.81 224 ASP A CA 1
ATOM 1875 C C . ASP A 1 224 ? -36.823 2.965 54.366 1.00 93.81 224 ASP A C 1
ATOM 1877 O O . ASP A 1 224 ? -37.141 4.139 54.572 1.00 93.81 224 ASP A O 1
ATOM 1881 N N . ILE A 1 225 ? -37.581 2.146 53.623 1.00 93.06 225 ILE A N 1
ATOM 1882 C CA . ILE A 1 225 ? -38.865 2.547 53.021 1.00 93.06 225 ILE A CA 1
ATOM 1883 C C . ILE A 1 225 ? -39.830 3.021 54.109 1.00 93.06 225 ILE A C 1
ATOM 1885 O O . ILE A 1 225 ? -40.348 4.136 54.029 1.00 93.06 225 ILE A O 1
ATOM 1889 N N . ALA A 1 226 ? -40.018 2.226 55.164 1.00 93.25 226 ALA A N 1
ATOM 1890 C CA . ALA A 1 226 ? -40.909 2.581 56.261 1.00 93.25 226 ALA A CA 1
ATOM 1891 C C . ALA A 1 226 ? -40.473 3.877 56.969 1.00 93.25 226 ALA A C 1
ATOM 1893 O O . ALA A 1 226 ? -41.317 4.686 57.356 1.00 93.25 226 ALA A O 1
ATOM 1894 N N . LEU A 1 227 ? -39.165 4.118 57.127 1.00 93.50 227 LEU A N 1
ATOM 1895 C CA . LEU A 1 227 ? -38.634 5.362 57.694 1.00 93.50 227 LEU A CA 1
ATOM 1896 C C . LEU A 1 227 ? -38.923 6.572 56.798 1.00 93.50 227 LEU A C 1
ATOM 1898 O O . LEU A 1 227 ? -39.330 7.617 57.314 1.00 93.50 227 LEU A O 1
ATOM 1902 N N . ILE A 1 228 ? -38.741 6.436 55.483 1.00 94.12 228 ILE A N 1
ATOM 1903 C CA . ILE A 1 228 ? -39.035 7.490 54.503 1.00 94.12 228 ILE A CA 1
ATOM 1904 C C . ILE A 1 228 ? -40.532 7.806 54.497 1.00 94.12 228 ILE A C 1
ATOM 1906 O O . ILE A 1 228 ? -40.906 8.970 54.653 1.00 94.12 228 ILE A O 1
ATOM 1910 N N . GLU A 1 229 ? -41.389 6.791 54.387 1.00 92.81 229 GLU A N 1
ATOM 1911 C CA . GLU A 1 229 ? -42.846 6.952 54.422 1.00 92.81 229 GLU A CA 1
ATOM 1912 C C . GLU A 1 229 ? -43.296 7.615 55.721 1.00 92.81 229 GLU A C 1
ATOM 1914 O O . GLU A 1 229 ? -44.064 8.579 55.714 1.00 92.81 229 GLU A O 1
ATOM 1919 N N . ARG A 1 230 ? -42.759 7.157 56.855 1.00 90.75 230 ARG A N 1
ATOM 1920 C CA . ARG A 1 230 ? -43.029 7.750 58.162 1.00 90.75 230 ARG A CA 1
ATOM 1921 C C . ARG A 1 230 ? -42.652 9.231 58.183 1.00 90.75 230 ARG A C 1
ATOM 1923 O O . ARG A 1 230 ? -43.456 10.046 58.633 1.00 90.75 230 ARG A O 1
ATOM 1930 N N . ASN A 1 231 ? -41.461 9.591 57.707 1.00 91.38 231 ASN A N 1
ATOM 1931 C CA . ASN A 1 231 ? -41.004 10.982 57.671 1.00 91.38 231 ASN A CA 1
ATOM 1932 C C . ASN A 1 231 ? -41.887 11.841 56.749 1.00 91.38 231 ASN A C 1
ATOM 1934 O O . ASN A 1 231 ? -42.284 12.939 57.136 1.00 91.38 231 ASN A O 1
ATOM 1938 N N . PHE A 1 232 ? -42.274 11.321 55.583 1.00 90.38 232 PHE A N 1
ATOM 1939 C CA . PHE A 1 232 ? -43.197 11.989 54.666 1.00 90.38 232 PHE A CA 1
ATOM 1940 C C . PHE A 1 232 ? -44.571 12.240 55.308 1.00 90.38 232 PHE A C 1
ATOM 1942 O O . PHE A 1 232 ? -45.097 13.354 55.260 1.00 90.38 232 PHE A O 1
ATOM 1949 N N . LEU A 1 233 ? -45.131 11.236 55.989 1.00 87.25 233 LEU A N 1
ATOM 1950 C CA . LEU A 1 233 ? -46.392 11.358 56.723 1.00 87.25 233 LEU A CA 1
ATOM 1951 C C . LEU A 1 233 ? -46.303 12.348 57.893 1.00 87.25 233 LEU A C 1
ATOM 1953 O O . LEU A 1 233 ? -47.291 13.018 58.206 1.00 87.25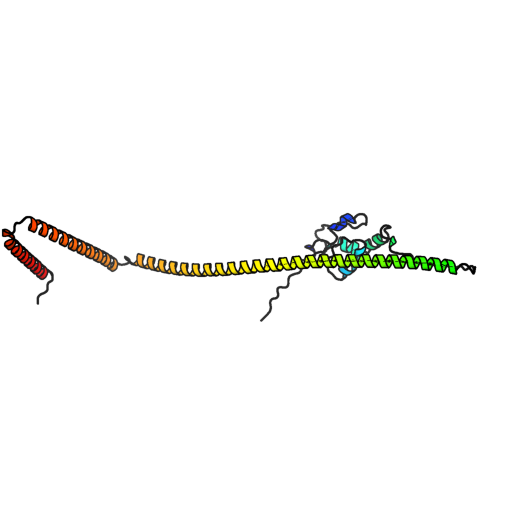 233 LEU A O 1
ATOM 1957 N N . TYR A 1 234 ? -45.153 12.447 58.564 1.00 80.81 234 TYR A N 1
ATOM 1958 C CA . TYR A 1 234 ? -44.933 13.453 59.607 1.00 80.81 234 TYR A CA 1
ATOM 1959 C C . TYR A 1 234 ? -44.889 14.868 59.034 1.00 80.81 234 TYR A C 1
ATOM 1961 O O . TYR A 1 234 ? -45.576 15.746 59.558 1.00 80.81 234 TYR A O 1
ATOM 1969 N N . GLU A 1 235 ? -44.139 15.091 57.956 1.00 83.75 235 GLU A N 1
ATOM 1970 C CA . GLU A 1 235 ? -44.052 16.407 57.316 1.00 83.75 235 GLU A CA 1
ATOM 1971 C C . GLU A 1 235 ? -45.403 16.858 56.745 1.00 83.75 235 GLU A C 1
ATOM 1973 O O . GLU A 1 235 ? -45.798 18.012 56.926 1.00 83.75 235 GLU A O 1
ATOM 1978 N N . ASN A 1 236 ? -46.174 15.950 56.143 1.00 74.81 236 ASN A N 1
ATOM 1979 C CA . ASN A 1 236 ? -47.519 16.271 55.662 1.00 74.81 236 ASN A CA 1
ATOM 1980 C C . ASN A 1 236 ? -48.487 16.589 56.803 1.00 74.81 236 ASN A C 1
ATOM 1982 O O . ASN A 1 236 ? -49.158 17.619 56.756 1.00 74.81 236 ASN A O 1
ATOM 1986 N N . ARG A 1 237 ? -48.505 15.788 57.879 1.00 69.19 237 ARG A N 1
ATOM 1987 C CA . ARG A 1 237 ? -49.336 16.099 59.055 1.00 69.19 237 ARG A CA 1
ATOM 1988 C C . ARG A 1 237 ? -48.951 17.425 59.697 1.00 69.19 237 ARG A C 1
ATOM 1990 O O . ARG A 1 237 ? -49.826 18.175 60.114 1.00 69.19 237 ARG A O 1
ATOM 1997 N N . LYS A 1 238 ? -47.661 17.753 59.768 1.00 69.38 238 LYS A N 1
ATOM 1998 C CA . LYS A 1 238 ? -47.196 19.046 60.287 1.00 69.38 238 LYS A CA 1
ATOM 1999 C C . LYS A 1 238 ? -47.750 20.209 59.458 1.00 69.38 238 LYS A C 1
ATOM 2001 O O . LYS A 1 238 ? -48.215 21.187 60.038 1.00 69.38 238 LYS A O 1
ATOM 2006 N N . LYS A 1 239 ? -47.762 20.085 58.128 1.00 68.00 239 LYS A N 1
ATOM 2007 C CA . LYS A 1 239 ? -48.358 21.080 57.222 1.00 68.00 239 LYS A CA 1
ATOM 2008 C C . LYS A 1 239 ? -49.875 21.193 57.400 1.00 68.00 239 LYS A C 1
ATOM 2010 O O . LYS A 1 239 ? -50.376 22.308 57.507 1.00 68.00 239 LYS A O 1
ATOM 2015 N N . GLU A 1 240 ? -50.594 20.076 57.516 1.00 62.09 240 GLU A N 1
ATOM 2016 C CA . GLU A 1 240 ? -52.044 20.078 57.777 1.00 62.09 240 GLU A CA 1
ATOM 2017 C C . GLU A 1 240 ? -52.396 20.722 59.122 1.00 62.09 240 GLU A C 1
ATOM 2019 O O . GLU A 1 240 ? -53.297 21.554 59.193 1.00 62.09 240 GLU A O 1
ATOM 2024 N N . PHE A 1 241 ? -51.659 20.403 60.189 1.00 57.94 241 PHE A N 1
ATOM 2025 C CA . PHE A 1 241 ? -51.872 21.019 61.500 1.00 57.94 241 PHE A CA 1
ATOM 2026 C C . PHE A 1 241 ? -51.650 22.535 61.470 1.00 57.94 241 PHE A C 1
ATOM 2028 O O . PHE A 1 241 ? -52.429 23.263 62.083 1.00 57.94 241 PHE A O 1
ATOM 2035 N N . VAL A 1 242 ? -50.635 23.021 60.746 1.00 57.72 242 VAL A N 1
ATOM 2036 C CA . VAL A 1 242 ? -50.398 24.463 60.554 1.00 57.72 242 VAL A CA 1
ATOM 2037 C C . VAL A 1 242 ? -51.551 25.114 59.785 1.00 57.72 242 VAL A C 1
ATOM 2039 O O . VAL A 1 242 ? -51.998 26.195 60.172 1.00 57.72 242 VAL A O 1
ATOM 2042 N N . LEU A 1 243 ? -52.081 24.449 58.755 1.00 54.16 243 LEU A N 1
ATOM 2043 C CA . LEU A 1 243 ? -53.211 24.941 57.961 1.00 54.16 243 LEU A CA 1
ATOM 2044 C C . LEU A 1 243 ? -54.507 25.024 58.792 1.00 54.16 243 LEU A C 1
ATOM 2046 O O . LEU A 1 243 ? -55.222 26.021 58.761 1.00 54.16 243 LEU A O 1
ATOM 2050 N N . VAL A 1 244 ? -54.793 24.000 59.599 1.00 58.22 244 VAL A N 1
ATOM 2051 C CA . VAL A 1 244 ? -55.979 23.961 60.473 1.00 58.22 244 VAL A CA 1
ATOM 2052 C C . VAL A 1 244 ? -55.887 25.003 61.592 1.00 58.22 244 VAL A C 1
ATOM 2054 O O . VAL A 1 244 ? -56.900 25.608 61.951 1.00 58.22 244 VAL A O 1
ATOM 2057 N N . PHE A 1 245 ? -54.690 25.246 62.138 1.00 52.81 245 PHE A N 1
ATOM 2058 C CA . PHE A 1 245 ? -54.481 26.286 63.150 1.00 52.81 245 PHE A CA 1
ATOM 2059 C C . PHE A 1 245 ? -54.666 27.690 62.571 1.00 52.81 245 PHE A C 1
ATOM 2061 O O . PHE A 1 245 ? -55.385 28.491 63.159 1.00 52.81 245 PHE A O 1
ATOM 2068 N N . THR A 1 246 ? -54.101 27.963 61.392 1.00 52.75 246 THR A N 1
ATOM 2069 C CA . THR A 1 246 ? -54.264 29.263 60.719 1.00 52.75 246 THR A CA 1
ATOM 2070 C C . THR A 1 246 ? -55.718 29.529 60.327 1.00 52.75 246 THR A C 1
ATOM 2072 O O . THR A 1 246 ? -56.218 30.624 60.571 1.00 52.75 246 THR A O 1
ATOM 2075 N N . ILE A 1 247 ? -56.455 28.531 59.826 1.00 53.94 247 ILE A N 1
ATOM 2076 C CA . ILE A 1 247 ? -57.889 28.679 59.515 1.00 53.94 247 ILE A CA 1
ATOM 2077 C C . ILE A 1 247 ? -58.720 28.935 60.789 1.00 53.94 247 ILE A C 1
ATOM 2079 O O . ILE A 1 247 ? -59.596 29.804 60.792 1.00 53.94 247 ILE A O 1
ATOM 2083 N N . ARG A 1 248 ? -58.433 28.237 61.899 1.00 48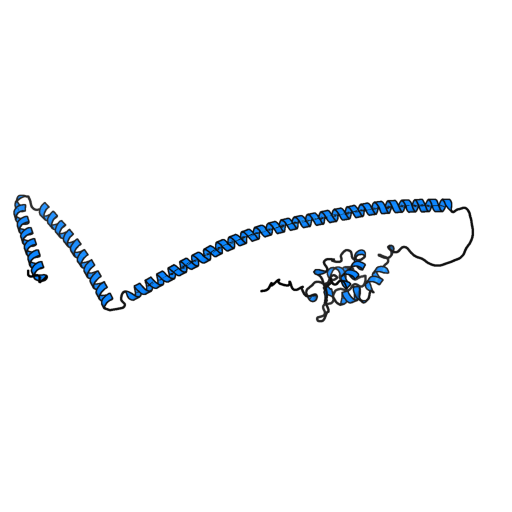.38 248 ARG A N 1
ATOM 2084 C CA . ARG A 1 248 ? -59.128 28.461 63.183 1.00 48.38 248 ARG A CA 1
ATOM 2085 C C . ARG A 1 248 ? -58.796 29.810 63.826 1.00 48.38 248 ARG A C 1
ATOM 2087 O O . ARG A 1 248 ? -59.683 30.413 64.423 1.00 48.38 248 ARG A O 1
ATOM 2094 N N . GLU A 1 249 ? -57.566 30.303 63.704 1.00 50.72 249 GLU A N 1
ATOM 2095 C CA . GLU A 1 249 ? -57.178 31.636 64.195 1.00 50.72 249 GLU A CA 1
ATOM 2096 C C . GLU A 1 249 ? -57.834 32.777 63.407 1.00 50.72 249 GLU A C 1
ATOM 2098 O O . GLU A 1 249 ? -58.130 33.827 63.980 1.00 50.72 249 GLU A O 1
ATOM 2103 N N . VAL A 1 250 ? -58.111 32.563 62.117 1.00 54.41 250 VAL A N 1
ATOM 2104 C CA . VAL A 1 250 ? -58.822 33.527 61.263 1.00 54.41 250 VAL A CA 1
ATOM 2105 C C . VAL A 1 250 ? -60.328 33.559 61.569 1.00 54.41 250 VAL A C 1
ATOM 2107 O O . VAL A 1 250 ? -60.935 34.625 61.511 1.00 54.41 250 VAL A O 1
ATOM 2110 N N . GLN A 1 251 ? -60.940 32.431 61.950 1.00 51.66 251 GLN A N 1
ATOM 2111 C CA . GLN A 1 251 ? -62.378 32.357 62.263 1.00 51.66 251 GLN A CA 1
ATOM 2112 C C . GLN A 1 251 ? -62.744 32.784 63.694 1.00 51.66 251 GLN A C 1
ATOM 2114 O O . GLN A 1 251 ? -63.895 33.138 63.955 1.00 51.66 251 GLN A O 1
ATOM 2119 N N . ILE A 1 252 ? -61.797 32.769 64.634 1.00 51.53 252 ILE A N 1
ATOM 2120 C CA . ILE A 1 252 ? -62.061 33.081 66.041 1.00 51.53 252 ILE A CA 1
ATOM 2121 C C . ILE A 1 252 ? -61.568 34.501 66.346 1.00 51.53 252 ILE A C 1
ATOM 2123 O O . ILE A 1 252 ? -60.372 34.772 66.464 1.00 51.53 252 ILE A O 1
ATOM 2127 N N . GLY A 1 253 ? -62.521 35.429 66.473 1.00 55.19 253 GLY A N 1
ATOM 2128 C CA . GLY A 1 253 ? -62.260 36.836 66.775 1.00 55.19 253 GLY A CA 1
ATOM 2129 C C . GLY A 1 253 ? -61.403 37.054 68.039 1.00 55.19 253 GLY A C 1
ATOM 2130 O O . GLY A 1 253 ? -61.332 36.194 68.924 1.00 55.19 253 GLY A O 1
ATOM 2131 N N . PRO A 1 254 ? -60.759 38.230 68.171 1.00 55.16 254 PRO A N 1
ATOM 2132 C CA . PRO A 1 254 ? -59.635 38.469 69.086 1.00 55.16 254 PRO A CA 1
ATOM 2133 C C . PRO A 1 254 ? -59.903 38.192 70.576 1.00 55.16 254 PRO A C 1
ATOM 2135 O O . PRO A 1 254 ? -58.958 37.967 71.327 1.00 55.16 254 PRO A O 1
ATOM 2138 N N . LYS A 1 255 ? -61.167 38.136 71.013 1.00 53.69 255 LYS A N 1
ATOM 2139 C CA . LYS A 1 255 ? -61.548 37.920 72.420 1.00 53.69 255 LYS A CA 1
ATOM 2140 C C . LYS A 1 255 ? -61.458 36.465 72.909 1.00 53.69 255 LYS A C 1
ATOM 2142 O O . LYS A 1 255 ? -61.445 36.255 74.115 1.00 53.69 255 LYS A O 1
ATOM 2147 N N . GLN A 1 256 ? -61.345 35.466 72.028 1.00 51.88 256 GLN A N 1
ATOM 2148 C CA . GLN A 1 256 ? -61.183 34.050 72.424 1.00 51.88 256 GLN A CA 1
ATOM 2149 C C . GLN A 1 256 ? -59.742 33.520 72.263 1.00 51.88 256 GLN A C 1
ATOM 2151 O O . GLN A 1 256 ? -59.456 32.370 72.605 1.00 51.88 256 GLN A O 1
ATOM 2156 N N . ARG A 1 257 ? -58.803 34.369 71.813 1.00 51.62 257 ARG A N 1
ATOM 2157 C CA . ARG A 1 257 ? -57.396 33.998 71.567 1.00 51.62 257 ARG A CA 1
ATOM 2158 C C . ARG A 1 257 ? -56.664 33.504 72.822 1.00 51.62 257 ARG A C 1
ATOM 2160 O O . ARG A 1 257 ? -55.890 32.558 72.734 1.00 51.62 257 ARG A O 1
ATOM 2167 N N . GLY A 1 258 ? -56.958 34.064 73.999 1.00 49.91 258 GLY A N 1
ATOM 2168 C CA . GLY A 1 258 ? -56.306 33.665 75.257 1.00 49.91 258 GLY A CA 1
ATOM 2169 C C . GLY A 1 258 ? -56.596 32.221 75.694 1.00 49.91 258 GLY A C 1
ATOM 2170 O O . GLY A 1 258 ? -55.741 31.571 76.289 1.00 49.91 258 GLY A O 1
ATOM 2171 N N . PHE A 1 259 ? -57.770 31.678 75.351 1.00 48.44 259 PHE A N 1
ATOM 2172 C CA . PHE A 1 259 ? -58.199 30.347 75.802 1.00 48.44 259 PHE A CA 1
ATOM 2173 C C . PHE A 1 259 ? -57.636 29.208 74.929 1.00 48.44 259 PHE A C 1
ATOM 2175 O O . PHE A 1 259 ? -57.401 28.096 75.407 1.00 48.44 259 PHE A O 1
ATOM 2182 N N . LEU A 1 260 ? -57.378 29.484 73.646 1.00 50.56 260 LEU A N 1
ATOM 2183 C CA . LEU A 1 260 ? -56.814 28.520 72.693 1.00 50.56 260 LEU A CA 1
ATOM 2184 C C . LEU A 1 260 ? -55.298 28.356 72.838 1.00 50.56 260 LEU A C 1
ATOM 2186 O O . LEU A 1 260 ? -54.804 27.238 72.697 1.00 50.56 260 LEU A O 1
ATOM 2190 N N . VAL A 1 261 ? -54.577 29.420 73.203 1.00 54.06 261 VAL A N 1
ATOM 2191 C CA . VAL A 1 261 ? -53.135 29.349 73.501 1.00 54.06 261 VAL A CA 1
ATOM 2192 C C . VAL A 1 261 ? -52.878 28.449 74.716 1.00 54.06 261 VAL A C 1
ATOM 2194 O O . VAL A 1 261 ? -52.028 27.562 74.655 1.00 54.06 261 VAL A O 1
ATOM 2197 N N . LEU A 1 262 ? -53.680 28.580 75.779 1.00 48.72 262 LEU A N 1
ATOM 2198 C CA . LEU A 1 262 ? -53.597 27.714 76.961 1.00 48.72 262 LEU A CA 1
ATOM 2199 C C . LEU A 1 262 ? -53.933 26.246 76.640 1.00 48.72 262 LEU A C 1
ATOM 2201 O O . LEU A 1 262 ? -53.195 25.350 77.045 1.00 48.72 262 LEU A O 1
ATOM 2205 N N . LYS A 1 263 ? -54.976 25.972 75.840 1.00 51.09 263 LYS A N 1
ATOM 2206 C CA . LYS A 1 263 ? -55.293 24.598 75.396 1.00 51.09 263 LYS A CA 1
ATOM 2207 C C . LYS A 1 263 ? -54.203 23.988 74.506 1.00 51.09 263 LYS A C 1
ATOM 2209 O O . LYS A 1 263 ? -53.901 22.806 74.652 1.00 51.09 263 LYS A O 1
ATOM 2214 N N . GLY A 1 264 ? -53.596 24.774 73.615 1.00 51.69 264 GLY A N 1
ATOM 2215 C CA . GLY A 1 264 ? -52.496 24.330 72.753 1.00 51.69 264 GLY A CA 1
ATOM 2216 C C . GLY A 1 264 ? -51.218 23.992 73.528 1.00 51.69 264 GLY A C 1
ATOM 2217 O O . GLY A 1 264 ? -50.549 23.008 73.212 1.00 51.69 264 GLY A O 1
ATOM 2218 N N . ILE A 1 265 ? -50.908 24.752 74.584 1.00 55.25 265 ILE A N 1
ATOM 2219 C CA . ILE A 1 265 ? -49.774 24.478 75.481 1.00 55.25 265 ILE A CA 1
ATOM 2220 C C . ILE A 1 265 ? -50.026 23.206 76.307 1.00 55.25 265 ILE A C 1
ATOM 2222 O O . ILE A 1 265 ? -49.138 22.359 76.398 1.00 55.25 265 ILE A O 1
ATOM 2226 N N . VAL A 1 266 ? -51.243 23.008 76.826 1.00 52.09 266 VAL A N 1
ATOM 2227 C CA . VAL A 1 266 ? -51.610 21.802 77.596 1.00 52.09 266 VAL A CA 1
ATOM 2228 C C . VAL A 1 266 ? -51.571 20.533 76.730 1.00 52.09 266 VAL A C 1
ATOM 2230 O O . VAL A 1 266 ? -51.069 19.503 77.175 1.00 52.09 266 VAL A O 1
ATOM 2233 N N . LEU A 1 267 ? -52.010 20.601 75.468 1.00 51.94 267 LEU A N 1
ATOM 2234 C CA . LEU A 1 267 ? -51.910 19.481 74.519 1.00 51.94 267 LEU A CA 1
ATOM 2235 C C . LEU A 1 267 ? -50.459 19.165 74.124 1.00 51.94 267 LEU A C 1
ATOM 2237 O O . LEU A 1 267 ? -50.095 17.991 74.055 1.00 51.94 267 LEU A O 1
ATOM 2241 N N . LYS A 1 268 ? -49.606 20.185 73.942 1.00 54.47 268 LYS A N 1
ATOM 2242 C CA . LYS A 1 268 ? -48.158 19.986 73.751 1.00 54.47 268 LYS A CA 1
ATOM 2243 C C . LYS A 1 268 ? -47.501 19.353 74.979 1.00 54.47 268 LYS A C 1
ATOM 2245 O O . LYS A 1 268 ? -46.671 18.464 74.821 1.00 54.47 268 LYS A O 1
ATOM 2250 N N . MET A 1 269 ? -47.892 19.748 76.192 1.00 49.06 269 MET A N 1
ATOM 2251 C CA . MET A 1 269 ? -47.391 19.135 77.428 1.00 49.06 269 MET A CA 1
ATOM 2252 C C . MET A 1 269 ? -47.827 17.668 77.572 1.00 49.06 269 MET A C 1
ATOM 2254 O O . MET A 1 269 ? -47.002 16.834 77.943 1.00 49.06 269 MET A O 1
ATOM 2258 N N . PHE A 1 270 ? -49.066 17.323 77.205 1.00 51.00 270 PHE A N 1
ATOM 2259 C CA . PHE A 1 270 ? -49.542 15.933 77.200 1.00 51.00 270 PHE A CA 1
ATOM 2260 C C . PHE A 1 270 ? -48.824 15.064 76.159 1.00 51.00 270 PHE A C 1
ATOM 2262 O O . PHE A 1 270 ? -48.411 13.950 76.474 1.00 51.00 270 PHE A O 1
ATOM 2269 N N . GLN A 1 271 ? -48.592 15.581 74.949 1.00 55.50 271 GLN A N 1
ATOM 2270 C CA . GLN A 1 271 ? -47.851 14.859 73.908 1.00 55.50 271 GLN A CA 1
ATOM 2271 C C . GLN A 1 271 ? -46.378 14.635 74.287 1.00 55.50 271 GLN A C 1
ATOM 2273 O O . GLN A 1 271 ? -45.845 13.554 74.041 1.00 55.50 271 GLN A O 1
ATOM 2278 N N . ILE A 1 272 ? -45.730 15.606 74.943 1.00 55.25 272 ILE A N 1
ATOM 2279 C CA . ILE A 1 272 ? -44.359 15.460 75.465 1.00 55.25 272 ILE A CA 1
ATOM 2280 C C . ILE A 1 272 ? -44.307 14.438 76.615 1.00 55.25 272 ILE A C 1
ATOM 2282 O O . ILE A 1 272 ? -43.353 13.665 76.713 1.00 55.25 272 ILE A O 1
ATOM 2286 N N . HIS A 1 273 ? -45.330 14.395 77.472 1.00 48.09 273 HIS A N 1
ATOM 2287 C CA . HIS A 1 273 ? -45.414 13.439 78.577 1.00 48.09 273 HIS A CA 1
ATOM 2288 C C . HIS A 1 273 ? -45.663 11.991 78.097 1.00 48.09 273 HIS A C 1
ATOM 2290 O O . HIS A 1 273 ? -45.042 11.060 78.613 1.00 48.09 273 HIS A O 1
ATOM 2296 N N . ASP A 1 274 ? -46.489 11.787 77.066 1.00 48.41 274 ASP A N 1
ATOM 2297 C CA . ASP A 1 274 ? -46.721 10.461 76.466 1.00 48.41 274 ASP A CA 1
ATOM 2298 C C . ASP A 1 274 ? -45.527 9.945 75.648 1.00 48.41 274 ASP A C 1
ATOM 2300 O O . ASP A 1 274 ? -45.243 8.744 75.658 1.00 48.41 274 ASP A O 1
ATOM 2304 N N . LEU A 1 275 ? -44.776 10.838 74.994 1.00 49.56 275 LEU A N 1
ATOM 2305 C CA . LEU A 1 275 ? -43.504 10.492 74.350 1.00 49.56 275 LEU A CA 1
ATOM 2306 C C . LEU A 1 275 ? -42.463 10.018 75.377 1.00 49.56 275 LEU A C 1
ATOM 2308 O O . LEU A 1 275 ? -41.816 9.001 75.145 1.00 49.56 275 LEU A O 1
ATOM 2312 N N . LYS A 1 276 ? -42.375 10.663 76.551 1.00 51.03 276 LYS A N 1
ATOM 2313 C CA . LYS A 1 276 ? -41.481 10.237 77.647 1.00 51.03 276 LYS A CA 1
ATOM 2314 C C . LYS A 1 276 ? -41.853 8.881 78.261 1.00 51.03 276 LYS A C 1
ATOM 2316 O O . LYS A 1 276 ? -40.961 8.139 78.660 1.00 51.03 276 LYS A O 1
ATOM 2321 N N . ARG A 1 277 ? -43.143 8.519 78.322 1.00 49.94 277 ARG A N 1
ATOM 2322 C CA . ARG A 1 277 ? -43.572 7.185 78.798 1.00 49.94 277 ARG A CA 1
ATOM 2323 C C . ARG A 1 277 ? -43.233 6.059 77.822 1.00 49.94 277 ARG A C 1
ATOM 2325 O O . ARG A 1 277 ? -42.996 4.942 78.268 1.00 49.94 277 ARG A O 1
ATOM 2332 N N . LYS A 1 278 ? -43.201 6.334 76.515 1.00 52.66 278 LYS A N 1
ATOM 2333 C CA . LYS A 1 278 ? -42.923 5.322 75.480 1.00 52.66 278 LYS A CA 1
ATOM 2334 C C . LYS A 1 278 ? -41.432 5.106 75.202 1.00 52.66 278 LYS A C 1
ATOM 2336 O O . LYS A 1 278 ? -41.084 4.047 74.695 1.00 52.66 278 LYS A O 1
ATOM 2341 N N . THR A 1 279 ? -40.554 6.050 75.556 1.00 47.78 279 THR A N 1
ATOM 2342 C CA . THR A 1 279 ? -39.094 5.931 75.352 1.00 47.78 279 THR A CA 1
ATOM 2343 C C . THR A 1 279 ? -38.320 5.397 76.562 1.00 47.78 279 THR A C 1
ATOM 2345 O O . THR A 1 279 ? -37.093 5.351 76.515 1.00 47.78 279 THR A O 1
ATOM 2348 N N . GLY A 1 280 ? -38.995 4.991 77.647 1.00 41.88 280 GLY A N 1
ATOM 2349 C CA . GLY A 1 280 ? -38.377 4.250 78.758 1.00 41.88 280 GLY A CA 1
ATOM 2350 C C . GLY A 1 280 ? -37.191 4.941 79.445 1.00 41.88 280 GLY A C 1
ATOM 2351 O O . GLY A 1 280 ? -36.367 4.268 80.053 1.00 41.88 280 GLY A O 1
ATOM 2352 N N . THR A 1 281 ? -37.069 6.264 79.351 1.00 44.09 281 THR A N 1
ATOM 2353 C CA . THR A 1 281 ? -35.931 7.005 79.907 1.00 44.09 281 THR A CA 1
ATOM 2354 C C . THR A 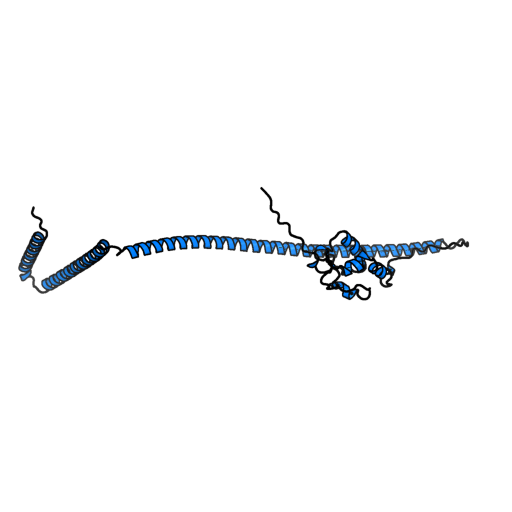1 281 ? -36.329 7.596 81.259 1.00 44.09 281 THR A C 1
ATOM 2356 O O . THR A 1 281 ? -36.999 8.628 81.326 1.00 44.09 281 THR A O 1
ATOM 2359 N N . ARG A 1 282 ? -35.957 6.915 82.351 1.00 37.62 282 ARG A N 1
ATOM 2360 C CA . ARG A 1 282 ? -35.881 7.521 83.689 1.00 37.62 282 ARG A CA 1
ATOM 2361 C C . ARG A 1 282 ? -34.493 8.150 83.842 1.00 37.62 282 ARG A C 1
ATOM 2363 O O . ARG A 1 282 ? -33.511 7.492 83.512 1.00 37.62 282 ARG A O 1
ATOM 2370 N N . PHE A 1 283 ? -34.448 9.405 84.290 1.00 40.28 283 PHE A N 1
ATOM 2371 C CA . PHE A 1 283 ? -33.265 9.937 84.971 1.00 40.28 283 PHE A CA 1
ATOM 2372 C C . PHE A 1 283 ? -33.078 9.195 86.294 1.00 40.28 283 PHE A C 1
ATOM 2374 O O . PHE A 1 283 ? -34.120 8.834 86.896 1.00 40.28 283 PHE A O 1
#

Foldseek 3Di:
DDDDDPDPDQDDQVVAAALCQVPQVVCVVLVSHHADDDPPKDKAQCPPPLNLVQVVLCCVVCVPRDPVSSRHIHIPSCCCCRPVPCVSVVSQCPDPVNVVPDDDPDDDDDDDDDDPDDPPVVVVVVVVVVVVVVVVVVVVVVVVVVVVVVVVVVVVVVVVVVVVVVVVVVVVVVVVVVVVVVVVVVVVVVVVVVVVVVVVVVVVVVCVVPCPVDDVSVVVVVVVVVVVVVVVVVVVVVVVVVVVVVVVVVVDDPVCVVVVVVVVVVVVVVVVVVVVVVVPDDD